Protein AF-0000000086526297 (afdb_homodimer)

Structure (mmCIF, N/CA/C/O backbone):
data_AF-0000000086526297-model_v1
#
loop_
_entity.id
_entity.type
_entity.pdbx_description
1 polymer 'H-NS histone family protein'
#
loop_
_atom_site.group_PDB
_atom_site.id
_atom_site.type_symbol
_atom_site.label_atom_id
_atom_site.label_alt_id
_atom_site.label_comp_id
_atom_site.label_asym_id
_atom_site.label_entity_id
_atom_site.label_seq_id
_atom_site.pdbx_PDB_ins_code
_atom_site.Cartn_x
_atom_site.Cartn_y
_atom_site.Cartn_z
_atom_site.occupancy
_atom_site.B_iso_or_equiv
_atom_site.auth_seq_id
_atom_site.auth_comp_id
_atom_site.auth_asym_id
_atom_site.auth_atom_id
_atom_site.pdbx_PDB_model_num
ATOM 1 N N . MET A 1 1 ? -34.938 31.891 29.781 1 45.56 1 MET A N 1
ATOM 2 C CA . MET A 1 1 ? -33.625 32.5 29.547 1 45.56 1 MET A CA 1
ATOM 3 C C . MET A 1 1 ? -32.969 31.875 28.328 1 45.56 1 MET A C 1
ATOM 5 O O . MET A 1 1 ? -32.75 30.672 28.297 1 45.56 1 MET A O 1
ATOM 9 N N . LYS A 1 2 ? -33.312 32.344 27.219 1 44.59 2 LYS A N 1
ATOM 10 C CA . LYS A 1 2 ? -32.656 31.875 26 1 44.59 2 LYS A CA 1
ATOM 11 C C . LYS A 1 2 ? -31.141 31.828 26.172 1 44.59 2 LYS A C 1
ATOM 13 O O . LYS A 1 2 ? -30.531 32.781 26.625 1 44.59 2 LYS A O 1
ATOM 18 N N . LYS A 1 3 ? -30.609 30.75 26.438 1 49.56 3 LYS A N 1
ATOM 19 C CA . LYS A 1 3 ? -29.141 30.625 26.484 1 49.56 3 LYS A CA 1
ATOM 20 C C . LYS A 1 3 ? -28.5 31.406 25.328 1 49.56 3 LYS A C 1
ATOM 22 O O . LYS A 1 3 ? -28.797 31.141 24.156 1 49.56 3 LYS A O 1
ATOM 27 N N . MET A 1 4 ? -28.359 32.719 25.312 1 53.19 4 MET A N 1
ATOM 28 C CA . MET A 1 4 ? -27.594 33.531 24.391 1 53.19 4 MET A CA 1
ATOM 29 C C . MET A 1 4 ? -26.281 32.875 24.016 1 53.19 4 MET A C 1
ATOM 31 O O . MET A 1 4 ? -25.484 32.5 24.891 1 53.19 4 MET A O 1
ATOM 35 N N . SER A 1 5 ? -26.203 32.031 23 1 56.88 5 SER A N 1
ATOM 36 C CA . SER A 1 5 ? -24.969 31.422 22.531 1 56.88 5 SER A CA 1
ATOM 37 C C . SER A 1 5 ? -23.812 32.406 22.578 1 56.88 5 SER A C 1
ATOM 39 O O . SER A 1 5 ? -23.922 33.531 22.031 1 56.88 5 SER A O 1
ATOM 41 N N . ALA A 1 6 ? -23.172 32.75 23.641 1 61.53 6 ALA A N 1
ATOM 42 C CA . ALA A 1 6 ? -22.062 33.688 23.875 1 61.53 6 ALA A CA 1
ATOM 43 C C . ALA A 1 6 ? -21.188 33.812 22.625 1 61.53 6 ALA A C 1
ATOM 45 O O . ALA A 1 6 ? -20.797 32.812 22.031 1 61.53 6 ALA A O 1
ATOM 46 N N . SER A 1 7 ? -21.312 34.844 21.75 1 76.25 7 SER A N 1
ATOM 47 C CA . SER A 1 7 ? -20.516 35.156 20.578 1 76.25 7 SER A CA 1
ATOM 48 C C . SER A 1 7 ? -19.031 35.031 20.875 1 76.25 7 SER A C 1
ATOM 50 O O . SER A 1 7 ? -18.516 35.688 21.781 1 76.25 7 SER A O 1
ATOM 52 N N . LYS A 1 8 ? -18.328 34.125 20.469 1 83 8 LYS A N 1
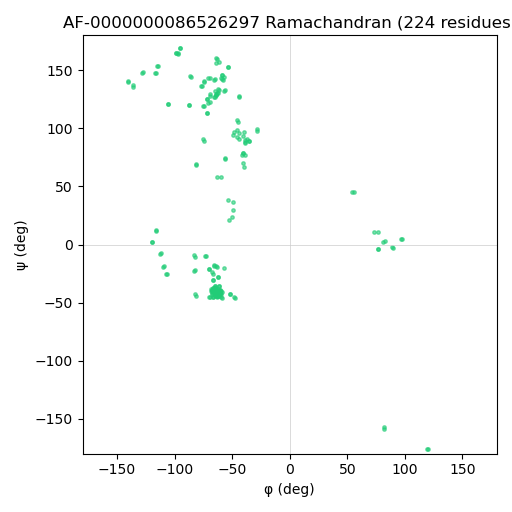ATOM 53 C CA . LYS A 1 8 ? -16.891 33.906 20.656 1 83 8 LYS A CA 1
ATOM 54 C C . LYS A 1 8 ? -16.078 35 19.984 1 83 8 LYS A C 1
ATOM 56 O O . LYS A 1 8 ? -16.484 35.531 18.953 1 83 8 LYS A O 1
ATOM 61 N N . THR A 1 9 ? -14.992 35.594 20.828 1 88.75 9 THR A N 1
ATOM 62 C CA . THR A 1 9 ? -14.047 36.562 20.266 1 88.75 9 THR A CA 1
ATOM 63 C C . THR A 1 9 ? -13.211 35.906 19.172 1 88.75 9 THR A C 1
ATOM 65 O O . THR A 1 9 ? -13.188 34.656 19.047 1 88.75 9 THR A O 1
ATOM 68 N N . TYR A 1 10 ? -12.711 36.781 18.297 1 80.5 10 TYR A N 1
ATOM 69 C CA . TYR A 1 10 ? -11.797 36.281 17.281 1 80.5 10 TYR A CA 1
ATOM 70 C C . TYR A 1 10 ? -10.727 35.375 17.906 1 80.5 10 TYR A C 1
ATOM 72 O O . TYR A 1 10 ? -10.438 34.281 17.406 1 80.5 10 TYR A O 1
ATOM 80 N N . ALA A 1 11 ? -10.141 35.844 19.047 1 80.94 11 ALA A N 1
ATOM 81 C CA . ALA A 1 11 ? -9.094 35.094 19.75 1 80.94 11 ALA A CA 1
ATOM 82 C C . ALA A 1 11 ? -9.594 33.719 20.188 1 80.94 11 ALA A C 1
ATOM 84 O O . ALA A 1 11 ? -8.875 32.719 20.078 1 80.94 11 ALA A O 1
ATOM 85 N N . GLN A 1 12 ? -10.805 33.562 20.672 1 86.12 12 GLN A N 1
ATOM 86 C CA . GLN A 1 12 ? -11.398 32.312 21.125 1 86.12 12 GLN A CA 1
ATOM 87 C C . GLN A 1 12 ? -11.617 31.375 19.953 1 86.12 12 GLN A C 1
ATOM 89 O O . GLN A 1 12 ? -11.406 30.156 20.078 1 86.12 12 GLN A O 1
ATOM 94 N N . LEU A 1 13 ? -12.039 31.953 18.812 1 84.5 13 LEU A N 1
ATOM 95 C CA . LEU A 1 13 ? -12.289 31.156 17.625 1 84.5 13 LEU A CA 1
ATOM 96 C C . LEU A 1 13 ? -10.984 30.578 17.078 1 84.5 13 LEU A C 1
ATOM 98 O O . LEU A 1 13 ? -10.945 29.422 16.641 1 84.5 13 LEU A O 1
ATOM 102 N N . VAL A 1 14 ? -9.945 31.375 17.125 1 77.62 14 VAL A N 1
ATOM 103 C CA . VAL A 1 14 ? -8.648 30.922 16.641 1 77.62 14 VAL A CA 1
ATOM 104 C C . VAL A 1 14 ? -8.141 29.781 17.531 1 77.62 14 VAL A C 1
ATOM 106 O O . VAL A 1 14 ? -7.605 28.781 17.031 1 77.62 14 VAL A O 1
ATOM 109 N N . VAL A 1 15 ? -8.375 29.859 18.844 1 81.75 15 VAL A N 1
ATOM 110 C CA . VAL A 1 15 ? -7.961 28.812 19.781 1 81.75 15 VAL A CA 1
ATOM 111 C C . VAL A 1 15 ? -8.742 27.531 19.516 1 81.75 15 VAL A C 1
ATOM 113 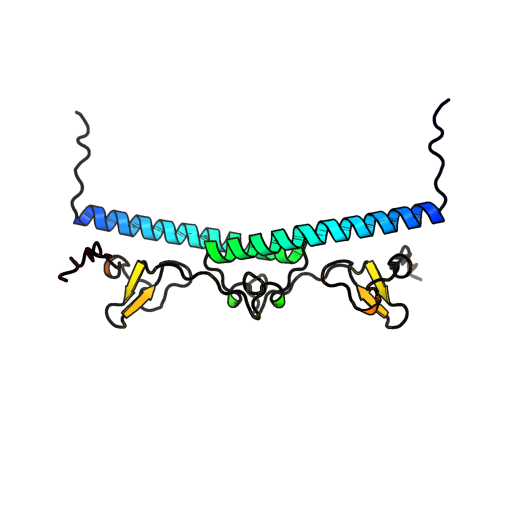O O . VAL A 1 15 ? -8.172 26.438 19.484 1 81.75 15 VAL A O 1
ATOM 116 N N . GLU A 1 16 ? -10.023 27.656 19.328 1 84.94 16 GLU A N 1
ATOM 117 C CA . GLU A 1 16 ? -10.859 26.5 19.047 1 84.94 16 GLU A CA 1
ATOM 118 C C . GLU A 1 16 ? -10.445 25.812 17.75 1 84.94 16 GLU A C 1
ATOM 120 O O . GLU A 1 16 ? -10.445 24.594 17.672 1 84.94 16 GLU A O 1
ATOM 125 N N . LEU A 1 17 ? -10.141 26.656 16.734 1 81.12 17 LEU A N 1
ATOM 126 C CA . LEU A 1 17 ? -9.68 26.109 15.461 1 81.12 17 LEU A CA 1
ATOM 127 C C . LEU A 1 17 ? -8.383 25.328 15.641 1 81.12 17 LEU A C 1
ATOM 129 O O . LEU A 1 17 ? -8.227 24.25 15.062 1 81.12 17 LEU A O 1
ATOM 133 N N . ALA A 1 18 ? -7.469 25.875 16.453 1 77.56 18 ALA A N 1
ATOM 134 C CA . ALA A 1 18 ? -6.188 25.219 16.688 1 77.56 18 ALA A CA 1
ATOM 135 C C . ALA A 1 18 ? -6.379 23.891 17.406 1 77.56 18 ALA A C 1
ATOM 137 O O . ALA A 1 18 ? -5.707 22.906 17.078 1 77.56 18 ALA A O 1
ATOM 138 N N . GLU A 1 19 ? -7.277 23.875 18.375 1 83.56 19 GLU A N 1
ATOM 139 C CA . GLU A 1 19 ? -7.562 22.641 19.109 1 83.56 19 GLU A CA 1
ATOM 140 C C . GLU A 1 19 ? -8.18 21.578 18.203 1 83.56 19 GLU A C 1
ATOM 142 O O . GLU A 1 19 ? -7.832 20.406 18.281 1 83.56 19 GLU A O 1
ATOM 147 N N . LEU A 1 20 ? -9.102 22.031 17.359 1 86.25 20 LEU A N 1
ATOM 148 C CA . LEU A 1 20 ? -9.742 21.125 16.422 1 86.25 20 LEU A CA 1
ATOM 149 C C . LEU A 1 20 ? -8.719 20.547 15.445 1 86.25 20 LEU A C 1
ATOM 151 O O . LEU A 1 20 ? -8.766 19.359 15.117 1 86.25 20 LEU A O 1
ATOM 155 N N . ASP A 1 21 ? -7.816 21.375 14.969 1 79.75 21 ASP A N 1
ATOM 156 C CA . ASP A 1 21 ? -6.762 20.938 14.055 1 79.75 21 ASP A CA 1
ATOM 157 C C . ASP A 1 21 ? -5.879 19.875 14.695 1 79.75 21 ASP A C 1
ATOM 159 O O . ASP A 1 21 ? -5.547 18.875 14.062 1 79.75 21 ASP A O 1
ATOM 163 N N . GLU A 1 22 ? -5.582 20.109 15.93 1 81.25 22 GLU A N 1
ATOM 164 C CA . GLU A 1 22 ? -4.773 19.141 16.656 1 81.25 22 GLU A CA 1
ATOM 165 C C . GLU A 1 22 ? -5.504 17.812 16.797 1 81.25 22 GLU A C 1
ATOM 167 O O . GLU A 1 22 ? -4.895 16.75 16.641 1 81.25 22 GLU A O 1
ATOM 172 N N . GLU A 1 23 ? -6.766 17.875 17.109 1 87.06 23 GLU A N 1
ATOM 173 C CA . GLU A 1 23 ? -7.566 16.672 17.219 1 87.06 23 GLU A CA 1
ATOM 174 C C . GLU A 1 23 ? -7.648 15.93 15.891 1 87.06 23 GLU A C 1
ATOM 176 O O . GLU A 1 23 ? -7.574 14.695 15.852 1 87.06 23 GLU A O 1
ATOM 181 N N . ILE A 1 24 ? -7.762 16.672 14.844 1 85.19 24 ILE A N 1
ATOM 182 C CA . ILE A 1 24 ? -7.816 16.109 13.5 1 85.19 24 ILE A CA 1
ATOM 183 C C . ILE A 1 24 ? -6.5 15.398 13.188 1 85.19 24 ILE A C 1
ATOM 185 O O . ILE A 1 24 ? -6.5 14.281 12.672 1 85.19 24 ILE A O 1
ATOM 189 N N . GLU A 1 25 ? -5.469 16.047 13.539 1 83.38 25 GLU A N 1
ATOM 190 C CA . GLU A 1 25 ? -4.16 15.445 13.281 1 83.38 25 GLU A CA 1
ATOM 191 C C . GLU A 1 25 ? -3.971 14.164 14.086 1 83.38 25 GLU A C 1
ATOM 193 O O . GLU A 1 25 ? -3.426 13.18 13.586 1 83.38 25 GLU A O 1
ATOM 198 N N . ARG A 1 26 ? -4.441 14.211 15.305 1 86.25 26 ARG A N 1
ATOM 199 C CA . ARG A 1 26 ? -4.336 13.023 16.141 1 86.25 26 ARG A CA 1
ATOM 200 C C . ARG A 1 26 ? -5.172 11.875 15.586 1 86.25 26 ARG A C 1
ATOM 202 O O . ARG A 1 26 ? -4.727 10.727 15.562 1 86.25 26 ARG A O 1
ATOM 209 N N . ALA A 1 27 ? -6.352 12.227 15.188 1 91.12 27 ALA A N 1
ATOM 210 C CA . ALA A 1 27 ? -7.223 11.211 14.602 1 91.12 27 ALA A CA 1
ATOM 211 C C . ALA A 1 27 ? -6.617 10.641 13.32 1 91.12 27 ALA A C 1
ATOM 213 O O . ALA A 1 27 ? -6.637 9.43 13.102 1 91.12 27 ALA A O 1
ATOM 214 N N . ARG A 1 28 ? -6.039 11.484 12.539 1 89.75 28 ARG A N 1
ATOM 215 C CA . ARG A 1 28 ? -5.418 11.055 11.289 1 89.75 28 ARG A CA 1
ATOM 216 C C . ARG A 1 28 ? -4.211 10.164 11.555 1 89.75 28 ARG A C 1
ATOM 218 O O . ARG A 1 28 ? -3.998 9.18 10.844 1 89.75 28 ARG A O 1
ATOM 225 N N . ALA A 1 29 ? -3.508 10.57 12.531 1 87.88 29 ALA A N 1
ATOM 226 C CA . ALA A 1 29 ? -2.33 9.781 12.883 1 87.88 29 ALA A CA 1
ATOM 227 C C . ALA A 1 29 ? -2.723 8.367 13.281 1 87.88 29 ALA A C 1
ATOM 229 O O . ALA A 1 29 ? -2.047 7.398 12.914 1 87.88 29 ALA A O 1
ATOM 230 N N . ARG A 1 30 ? -3.785 8.25 13.984 1 91.31 30 ARG A N 1
ATOM 231 C CA . ARG A 1 30 ? -4.281 6.934 14.367 1 91.31 30 ARG A CA 1
ATOM 232 C C . ARG A 1 30 ? -4.773 6.156 13.156 1 91.31 30 ARG A C 1
ATOM 234 O O . ARG A 1 30 ? -4.484 4.969 13.016 1 91.31 30 ARG A O 1
ATOM 241 N N . GLU A 1 31 ? -5.473 6.898 12.312 1 94.94 31 GLU A N 1
ATOM 242 C CA . GLU A 1 31 ? -5.992 6.266 11.109 1 94.94 31 GLU A CA 1
ATOM 243 C C . GLU A 1 31 ? -4.863 5.844 10.172 1 94.94 31 GLU A C 1
ATOM 245 O O . GLU A 1 31 ? -4.984 4.855 9.453 1 94.94 31 GLU A O 1
ATOM 250 N N . ARG A 1 32 ? -3.828 6.574 10.234 1 93.19 32 ARG A N 1
ATOM 251 C CA . ARG A 1 32 ? -2.672 6.27 9.398 1 93.19 32 ARG A CA 1
ATOM 252 C C . ARG A 1 32 ? -2.055 4.93 9.781 1 93.19 32 ARG A C 1
ATOM 254 O O . ARG A 1 32 ? -1.645 4.156 8.914 1 93.19 32 ARG A O 1
ATOM 261 N N . VAL A 1 33 ? -2.033 4.652 11.031 1 91.31 33 VAL A N 1
ATOM 262 C CA . VAL A 1 33 ? -1.517 3.371 11.508 1 91.31 33 VAL A CA 1
ATOM 263 C C . VAL A 1 33 ? -2.361 2.232 10.938 1 91.31 33 VAL A C 1
ATOM 265 O O . VAL A 1 33 ? -1.823 1.246 10.43 1 91.31 33 VAL A O 1
ATOM 268 N N . ASP A 1 34 ? -3.641 2.443 10.984 1 95.12 34 ASP A N 1
ATOM 269 C CA . ASP A 1 34 ? -4.559 1.45 10.438 1 95.12 34 ASP A CA 1
ATOM 270 C C . ASP A 1 34 ? -4.41 1.338 8.922 1 95.12 34 ASP A C 1
ATOM 272 O O . ASP A 1 34 ? -4.531 0.247 8.359 1 95.12 34 ASP A O 1
ATOM 276 N N . ALA A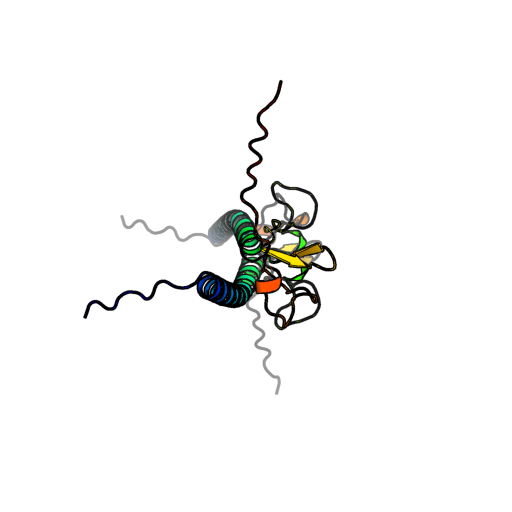 1 35 ? -4.191 2.463 8.32 1 96.31 35 ALA A N 1
ATOM 277 C CA . ALA A 1 35 ? -4.023 2.479 6.867 1 96.31 35 ALA A CA 1
ATOM 278 C C . ALA A 1 35 ? -2.77 1.709 6.453 1 96.31 35 ALA A C 1
ATOM 280 O O . ALA A 1 35 ? -2.785 0.97 5.469 1 96.31 35 ALA A O 1
ATOM 281 N N . ILE A 1 36 ? -1.726 1.817 7.242 1 95 36 ILE A N 1
ATOM 282 C CA . ILE A 1 36 ? -0.49 1.105 6.934 1 95 36 ILE A CA 1
ATOM 283 C C . ILE A 1 36 ? -0.709 -0.398 7.082 1 95 36 ILE A C 1
ATOM 285 O O . ILE A 1 36 ? -0.266 -1.183 6.242 1 95 36 ILE A O 1
ATOM 289 N N . ALA A 1 37 ? -1.432 -0.729 8.094 1 94.94 37 ALA A N 1
ATOM 290 C CA . ALA A 1 37 ? -1.759 -2.141 8.281 1 94.94 37 ALA A CA 1
ATOM 291 C C . ALA A 1 37 ? -2.602 -2.664 7.117 1 94.94 37 ALA A C 1
ATOM 293 O O . ALA A 1 37 ? -2.406 -3.793 6.66 1 94.94 37 ALA A O 1
ATOM 294 N N . ALA A 1 38 ? -3.535 -1.855 6.664 1 97.06 38 ALA A N 1
ATOM 295 C CA . ALA A 1 38 ? -4.371 -2.23 5.523 1 97.06 38 ALA A CA 1
ATOM 296 C C . ALA A 1 38 ? -3.537 -2.395 4.258 1 97.06 38 ALA A C 1
ATOM 298 O O . ALA A 1 38 ? -3.744 -3.334 3.488 1 97.06 38 ALA A O 1
ATOM 299 N N . VAL A 1 39 ? -2.625 -1.486 4.051 1 97.19 39 VAL A N 1
ATOM 300 C CA . VAL A 1 39 ? -1.713 -1.571 2.916 1 97.19 39 VAL A CA 1
ATOM 301 C C . VAL A 1 39 ? -0.916 -2.871 2.988 1 97.19 39 VAL A C 1
ATOM 303 O O . VAL A 1 39 ? -0.859 -3.627 2.016 1 97.19 39 VAL A O 1
ATOM 306 N N . HIS A 1 40 ? -0.406 -3.17 4.168 1 95.75 40 HIS A N 1
ATOM 307 C CA . HIS A 1 40 ? 0.343 -4.406 4.348 1 95.75 40 HIS A CA 1
ATOM 308 C C . HIS A 1 40 ? -0.52 -5.625 4.031 1 95.75 40 HIS A C 1
ATOM 310 O O . HIS A 1 40 ? -0.064 -6.559 3.365 1 95.75 40 HIS A O 1
ATOM 316 N N . SER A 1 41 ? -1.701 -5.566 4.477 1 96 41 SER A N 1
ATOM 317 C CA . SER A 1 41 ? -2.613 -6.68 4.242 1 96 41 SER A CA 1
ATOM 318 C C . SER A 1 41 ? -2.881 -6.867 2.752 1 96 41 SER A C 1
ATOM 320 O O . SER A 1 41 ? -2.891 -7.996 2.256 1 96 41 SER A O 1
ATOM 322 N N . LEU A 1 42 ? -3.139 -5.773 2.041 1 96.38 42 LEU A N 1
ATOM 323 C CA . LEU A 1 42 ? -3.342 -5.84 0.599 1 96.38 42 LEU A CA 1
ATOM 324 C C . LEU A 1 42 ? -2.096 -6.367 -0.102 1 96.38 42 LEU A C 1
ATOM 326 O O . LEU A 1 42 ? -2.195 -7.191 -1.014 1 96.38 42 LEU A O 1
ATOM 330 N N . MET A 1 43 ? -0.953 -5.902 0.34 1 94.69 43 MET A N 1
ATOM 331 C CA . MET A 1 43 ? 0.313 -6.348 -0.237 1 94.69 43 MET A CA 1
ATOM 332 C C . MET A 1 43 ? 0.5 -7.852 -0.044 1 94.69 43 MET A C 1
ATOM 334 O O . MET A 1 43 ? 0.844 -8.562 -0.988 1 94.69 43 MET A O 1
ATOM 338 N N . ASP A 1 44 ? 0.146 -8.312 1.144 1 92.88 44 ASP A N 1
ATOM 339 C CA . ASP A 1 44 ? 0.264 -9.742 1.428 1 92.88 44 ASP A CA 1
ATOM 340 C C . ASP A 1 44 ? -0.751 -10.547 0.621 1 92.88 44 ASP A C 1
ATOM 342 O O . ASP A 1 44 ? -0.412 -11.586 0.044 1 92.88 44 ASP A O 1
ATOM 346 N N . THR A 1 45 ? -1.928 -10.086 0.589 1 92.56 45 THR A N 1
ATOM 347 C CA . THR A 1 45 ? -3.025 -10.82 -0.027 1 92.56 45 THR A CA 1
ATOM 348 C C . THR A 1 45 ? -2.797 -10.977 -1.527 1 92.56 45 THR A C 1
ATOM 350 O O . THR A 1 45 ? -3.07 -12.039 -2.096 1 92.56 45 THR A O 1
ATOM 353 N N . TYR A 1 46 ? -2.225 -10.008 -2.182 1 93.12 46 TYR A N 1
ATOM 354 C CA . TYR A 1 46 ? -2.139 -10.008 -3.637 1 93.12 46 TYR A CA 1
ATOM 355 C C . TYR A 1 46 ? -0.688 -10.07 -4.098 1 93.12 46 TYR A C 1
ATOM 357 O O . TYR A 1 46 ? -0.394 -9.844 -5.273 1 93.12 46 TYR A O 1
ATOM 365 N N . ALA A 1 47 ? 0.243 -10.352 -3.145 1 91 47 ALA A N 1
ATOM 366 C CA . ALA A 1 47 ? 1.67 -10.5 -3.424 1 91 47 ALA A CA 1
ATOM 367 C C . ALA A 1 47 ? 2.219 -9.258 -4.121 1 91 47 ALA A C 1
ATOM 369 O O . ALA A 1 47 ? 2.922 -9.359 -5.125 1 91 47 ALA A O 1
ATOM 370 N N . ILE A 1 48 ? 1.87 -8.148 -3.639 1 92.38 48 ILE A N 1
ATOM 371 C CA . ILE A 1 48 ? 2.338 -6.859 -4.141 1 92.38 48 ILE A CA 1
ATOM 372 C C . ILE A 1 48 ? 3.641 -6.477 -3.443 1 92.38 48 ILE A C 1
ATOM 374 O O . ILE A 1 48 ? 3.672 -6.301 -2.223 1 92.38 48 ILE A O 1
ATOM 378 N N . LYS A 1 49 ? 4.703 -6.309 -4.242 1 89.94 49 LYS A N 1
ATOM 379 C CA . LYS A 1 49 ? 5.992 -5.887 -3.697 1 89.94 49 LYS A CA 1
ATOM 380 C C . LYS A 1 49 ? 6.188 -4.383 -3.844 1 89.94 49 LYS A C 1
ATOM 382 O O . LYS A 1 49 ? 5.441 -3.723 -4.57 1 89.94 49 LYS A O 1
ATOM 387 N N . HIS A 1 50 ? 7.203 -3.865 -3.061 1 91.44 50 HIS A N 1
ATOM 388 C CA . HIS A 1 50 ? 7.488 -2.438 -3.148 1 91.44 50 HIS A CA 1
ATOM 389 C C . HIS A 1 50 ? 7.684 -2.004 -4.598 1 91.44 50 HIS A C 1
ATOM 391 O O . HIS A 1 50 ? 7.215 -0.938 -5 1 91.44 50 HIS A O 1
ATOM 397 N N . ARG A 1 51 ? 8.391 -2.828 -5.316 1 88.75 51 ARG A N 1
ATOM 398 C CA . ARG A 1 51 ? 8.703 -2.5 -6.703 1 88.75 51 ARG A CA 1
ATOM 399 C C . ARG A 1 51 ? 7.441 -2.43 -7.551 1 88.75 51 ARG A C 1
ATOM 401 O O . ARG A 1 51 ? 7.449 -1.854 -8.641 1 88.75 51 ARG A O 1
ATOM 408 N N . ASP A 1 52 ? 6.383 -3 -7.086 1 90.06 52 ASP A N 1
ATOM 409 C CA . ASP A 1 52 ? 5.125 -2.996 -7.824 1 90.06 52 ASP A CA 1
ATOM 410 C C . ASP A 1 52 ? 4.355 -1.696 -7.594 1 90.06 52 ASP A C 1
ATOM 412 O O . ASP A 1 52 ? 3.418 -1.385 -8.336 1 90.06 52 ASP A O 1
ATOM 416 N N . LEU A 1 53 ? 4.684 -1.086 -6.504 1 93.5 53 LEU A N 1
ATOM 417 C CA . LEU A 1 53 ? 4.043 0.19 -6.203 1 93.5 53 LEU A CA 1
ATOM 418 C C . LEU A 1 53 ? 4.715 1.328 -6.965 1 93.5 53 LEU A C 1
ATOM 420 O O . LEU A 1 53 ? 5.391 2.166 -6.363 1 93.5 53 LEU A O 1
ATOM 424 N N . VAL A 1 54 ? 4.516 1.284 -8.289 1 83.88 54 VAL A N 1
ATOM 425 C CA . VAL A 1 54 ? 5.133 2.221 -9.219 1 83.88 54 VAL A CA 1
ATOM 426 C C . VAL A 1 54 ? 4.168 3.369 -9.508 1 83.88 54 VAL A C 1
ATOM 428 O O . VAL A 1 54 ? 3.004 3.326 -9.117 1 83.88 54 VAL A O 1
ATOM 431 N N . GLY A 1 55 ? 4.77 4.398 -10.188 1 76 55 GLY A N 1
ATOM 432 C CA . GLY A 1 55 ? 3.988 5.586 -10.5 1 76 55 GLY A CA 1
ATOM 433 C C . GLY A 1 55 ? 2.699 5.277 -11.234 1 76 55 GLY A C 1
ATOM 434 O O . GLY A 1 55 ? 2.555 4.203 -11.82 1 76 55 GLY A O 1
ATOM 435 N N . ARG A 1 56 ? 1.81 6.18 -11.008 1 67.94 56 ARG A N 1
ATOM 436 C CA . ARG A 1 56 ? 0.567 6.102 -11.773 1 67.94 56 ARG A CA 1
ATOM 437 C C . ARG A 1 56 ? 0.841 6.152 -13.273 1 67.94 56 ARG A C 1
ATOM 439 O O . ARG A 1 56 ? 1.784 6.809 -13.711 1 67.94 56 ARG A O 1
ATOM 446 N N . ASN A 1 57 ? 0.076 5.344 -14.125 1 65.44 57 ASN A N 1
ATOM 447 C CA . ASN A 1 57 ? 0.116 5.34 -15.586 1 65.44 57 ASN A CA 1
ATOM 448 C C . ASN A 1 57 ? 1.352 4.617 -16.109 1 65.44 57 ASN A C 1
ATOM 450 O O . ASN A 1 57 ? 1.83 4.914 -17.203 1 65.44 57 ASN A O 1
ATOM 454 N N . GLY A 1 58 ? 2.037 3.961 -15.266 1 63.59 58 GLY A N 1
ATOM 455 C CA . GLY A 1 58 ? 3.127 3.143 -15.773 1 63.59 58 GLY A CA 1
ATOM 456 C C . GLY A 1 58 ? 4.477 3.83 -15.695 1 63.59 58 GLY A C 1
ATOM 457 O O . GLY A 1 58 ? 5.43 3.41 -16.344 1 63.59 58 GLY A O 1
ATOM 458 N N . SER A 1 59 ? 4.445 5.035 -15.078 1 67 59 SER A N 1
ATOM 459 C CA . SER A 1 59 ? 5.723 5.734 -14.984 1 67 59 SER A CA 1
ATOM 460 C C . SER A 1 59 ? 6.75 4.906 -14.227 1 67 59 SER A C 1
ATOM 462 O O . SER A 1 59 ? 6.391 4.105 -13.359 1 67 59 SER A O 1
ATOM 464 N N . ARG A 1 60 ? 8.008 5.043 -14.766 1 73.06 60 ARG A N 1
ATOM 465 C CA . ARG A 1 60 ? 9.125 4.312 -14.18 1 73.06 60 ARG A CA 1
ATOM 466 C C . ARG A 1 60 ? 9.477 4.863 -12.805 1 73.06 60 ARG A C 1
ATOM 468 O O . ARG A 1 60 ? 9.367 6.07 -12.562 1 73.06 60 ARG A O 1
ATOM 475 N N . GLY A 1 61 ? 9.562 3.936 -11.742 1 83.06 61 GLY A N 1
ATOM 476 C CA . GLY A 1 61 ? 10.047 4.34 -10.43 1 83.06 61 GLY A CA 1
ATOM 477 C C . GLY A 1 61 ? 9.023 4.117 -9.328 1 83.06 61 GLY A C 1
ATOM 478 O O . GLY A 1 61 ? 7.914 3.654 -9.586 1 83.06 61 GLY A O 1
ATOM 479 N N . SER A 1 62 ? 9.383 4.539 -8.172 1 88.25 62 SER A N 1
ATOM 480 C CA . SER A 1 62 ? 8.547 4.367 -6.988 1 88.25 62 SER A CA 1
ATOM 481 C C . SER A 1 62 ? 7.367 5.332 -7 1 88.25 62 SER A C 1
ATOM 483 O O . SER A 1 62 ? 7.504 6.48 -7.43 1 88.25 62 SER A O 1
ATOM 485 N N . TYR A 1 63 ? 6.297 4.891 -6.625 1 91.12 63 TYR A N 1
ATOM 486 C CA . TYR A 1 63 ? 5.113 5.738 -6.535 1 91.12 63 TYR A CA 1
ATOM 487 C C . TYR A 1 63 ? 5.375 6.945 -5.641 1 91.12 63 TYR A C 1
ATOM 489 O O . TYR A 1 63 ? 5.895 6.805 -4.531 1 91.12 63 TYR A O 1
ATOM 497 N N . VAL A 1 64 ? 4.949 8.078 -6.23 1 88.81 64 VAL A N 1
ATOM 498 C CA . VAL A 1 64 ? 5.133 9.312 -5.477 1 88.81 64 VAL A CA 1
ATOM 499 C C . VAL A 1 64 ? 3.787 9.789 -4.93 1 88.81 64 VAL A C 1
ATOM 501 O O . VAL A 1 64 ? 2.84 10 -5.688 1 88.81 64 VAL A O 1
ATOM 504 N N . VAL A 1 65 ? 3.738 9.891 -3.602 1 89.5 65 VAL A N 1
ATOM 505 C CA . VAL A 1 65 ? 2.523 10.32 -2.916 1 89.5 65 VAL A CA 1
ATOM 506 C C . VAL A 1 65 ? 2.205 11.766 -3.279 1 89.5 65 VAL A C 1
ATOM 508 O O . VAL A 1 65 ? 3.109 12.602 -3.385 1 89.5 65 VAL A O 1
ATOM 511 N N . LYS A 1 66 ? 0.91 12.062 -3.42 1 84.5 66 LYS A N 1
ATOM 512 C CA . LYS A 1 66 ? 0.455 13.414 -3.736 1 84.5 66 LYS A CA 1
ATOM 513 C C . LYS A 1 66 ? 0.845 14.391 -2.635 1 84.5 66 LYS A C 1
ATOM 515 O O . LYS A 1 66 ? 0.689 14.094 -1.448 1 84.5 66 LYS A O 1
ATOM 520 N N . VAL A 1 67 ? 1.394 15.539 -3.141 1 80.44 67 VAL A N 1
ATOM 521 C CA . VAL A 1 67 ? 1.8 16.562 -2.188 1 80.44 67 VAL A CA 1
ATOM 522 C C . VAL A 1 67 ? 0.563 17.234 -1.585 1 80.44 67 VAL A C 1
ATOM 524 O O . VAL A 1 67 ? -0.368 17.594 -2.309 1 80.44 67 VAL A O 1
ATOM 527 N N . LEU A 1 68 ? 0.466 17.25 -0.252 1 82.69 68 LEU A N 1
ATOM 528 C CA . LEU A 1 68 ? -0.655 17.906 0.415 1 82.69 68 LEU A CA 1
ATOM 529 C C . LEU A 1 68 ? -0.37 19.391 0.632 1 82.69 68 LEU A C 1
ATOM 531 O O . LEU A 1 68 ? 0.778 19.766 0.861 1 82.69 68 LEU A O 1
ATOM 535 N N . PRO A 1 69 ? -1.43 20.219 0.521 1 86.56 69 PRO A N 1
ATOM 536 C CA . PRO A 1 69 ? -1.236 21.656 0.792 1 86.56 69 PRO A CA 1
ATOM 537 C C . PRO A 1 69 ? -0.716 21.922 2.201 1 86.56 69 PRO A C 1
ATOM 539 O O . PRO A 1 69 ? -1.107 21.234 3.148 1 86.56 69 PRO A O 1
ATOM 542 N N . ALA A 1 70 ? 0.126 22.969 2.322 1 89.69 70 ALA A N 1
ATOM 543 C CA . ALA A 1 70 ? 0.702 23.328 3.617 1 89.69 70 ALA A CA 1
ATOM 544 C C . ALA A 1 70 ? -0.319 24.031 4.496 1 89.69 70 ALA A C 1
ATOM 546 O O . ALA A 1 70 ? -1.09 24.875 4.012 1 89.69 70 ALA A O 1
ATOM 547 N N . ARG A 1 71 ? -0.342 23.672 5.66 1 85.81 71 ARG A N 1
ATOM 548 C CA . ARG A 1 71 ? -1.19 24.344 6.629 1 85.81 71 ARG A CA 1
ATOM 549 C C . ARG A 1 71 ? -0.358 25.203 7.582 1 85.81 71 ARG A C 1
ATOM 551 O O . ARG A 1 71 ? -0.857 26.172 8.148 1 85.81 71 ARG A O 1
ATOM 558 N N . TYR A 1 72 ? 0.907 24.828 7.746 1 91.56 72 TYR A N 1
ATOM 559 C CA . TYR A 1 72 ?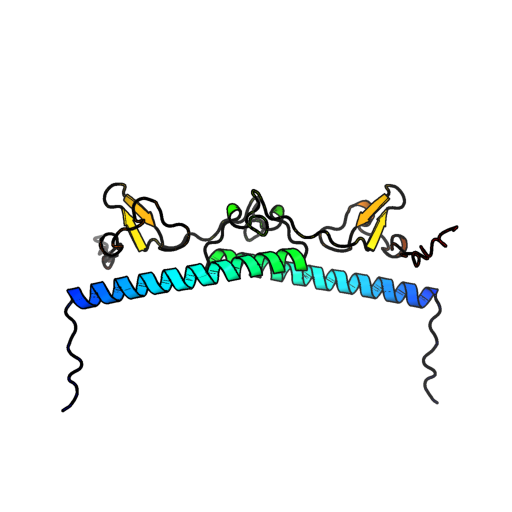 1.792 25.516 8.68 1 91.56 72 TYR A CA 1
ATOM 560 C C . TYR A 1 72 ? 3.09 25.922 7.992 1 91.56 72 TYR A C 1
ATOM 562 O O . TYR A 1 72 ? 3.574 25.234 7.094 1 91.56 72 TYR A O 1
ATOM 570 N N . ARG A 1 73 ? 3.643 27.031 8.422 1 94.44 73 ARG A N 1
ATOM 571 C CA . ARG A 1 73 ? 4.918 27.5 7.898 1 94.44 73 ARG A CA 1
ATOM 572 C C . ARG A 1 73 ? 5.824 27.984 9.031 1 94.44 73 ARG A C 1
ATOM 574 O O . ARG A 1 73 ? 5.371 28.672 9.945 1 94.44 73 ARG A O 1
ATOM 581 N N . ASP A 1 74 ? 7.098 27.609 8.93 1 95.38 74 ASP A N 1
ATOM 582 C CA . ASP A 1 74 ? 8.117 28.094 9.859 1 95.38 74 ASP A CA 1
ATOM 583 C C . ASP A 1 74 ? 8.492 29.531 9.547 1 95.38 74 ASP A C 1
ATOM 585 O O . ASP A 1 74 ? 9.039 29.828 8.484 1 95.38 74 ASP A O 1
ATOM 589 N N . PRO A 1 75 ? 8.266 30.422 10.531 1 94.19 75 PRO A N 1
ATOM 590 C CA . PRO A 1 75 ? 8.617 31.812 10.227 1 94.19 75 PRO A CA 1
ATOM 591 C C . PRO A 1 75 ? 10.125 32.031 10.062 1 94.19 75 PRO A C 1
ATOM 593 O O . PRO A 1 75 ? 10.547 32.938 9.367 1 94.19 75 PRO A O 1
ATOM 596 N N . ALA A 1 76 ? 10.922 31.188 10.633 1 95.44 76 ALA A N 1
ATOM 597 C CA . ALA A 1 76 ? 12.367 31.344 10.609 1 95.44 76 ALA A CA 1
ATOM 598 C C . ALA A 1 76 ? 12.953 30.812 9.297 1 95.44 76 ALA A C 1
ATOM 600 O O . ALA A 1 76 ? 13.781 31.484 8.672 1 95.44 76 ALA A O 1
ATOM 601 N N . SER A 1 77 ? 12.523 29.719 8.828 1 96.38 77 SER A N 1
ATOM 602 C CA . SER A 1 77 ? 13.156 29.047 7.695 1 96.38 77 SER A CA 1
ATOM 603 C C . SER A 1 77 ? 12.281 29.109 6.453 1 96.38 77 SER A C 1
ATOM 605 O O . SER A 1 77 ? 12.75 28.859 5.34 1 96.38 77 SER A O 1
ATOM 607 N N . GLY A 1 78 ? 10.977 29.375 6.672 1 95.5 78 GLY A N 1
ATOM 608 C CA . GLY A 1 78 ? 10.047 29.375 5.562 1 95.5 78 GLY A CA 1
ATOM 609 C C . GLY A 1 78 ? 9.562 27.984 5.199 1 95.5 78 GLY A C 1
ATOM 610 O O . GLY A 1 78 ? 8.711 27.828 4.316 1 95.5 78 GLY A O 1
ATOM 611 N N . LYS A 1 79 ? 10.016 27.031 5.98 1 96.12 79 LYS A N 1
ATOM 612 C CA . LYS A 1 79 ? 9.594 25.656 5.699 1 96.12 79 LYS A CA 1
ATOM 613 C C . LYS A 1 79 ? 8.117 25.453 6.043 1 96.12 79 LYS A C 1
ATOM 615 O O . LYS A 1 79 ? 7.605 26.078 6.98 1 96.12 79 LYS A O 1
ATOM 620 N N . GLU A 1 80 ? 7.512 24.609 5.133 1 93.31 80 GLU A N 1
ATOM 621 C CA . GLU A 1 80 ? 6.07 24.406 5.258 1 93.31 80 GLU A CA 1
ATOM 622 C C . GLU A 1 80 ? 5.742 22.969 5.625 1 93.31 80 GLU A C 1
ATOM 624 O O . GLU A 1 80 ? 6.551 22.062 5.391 1 93.31 80 GLU A O 1
ATOM 629 N N . TRP A 1 81 ? 4.59 22.781 6.293 1 90.88 81 TRP A N 1
ATOM 630 C CA . TRP A 1 81 ? 4.078 21.469 6.676 1 90.88 81 TRP A CA 1
ATOM 631 C C . TRP A 1 81 ? 2.564 21.406 6.488 1 90.88 81 TRP A C 1
ATOM 633 O O . TRP A 1 81 ? 1.843 22.328 6.875 1 90.88 81 TRP A O 1
ATOM 643 N N . SER A 1 82 ? 2.168 20.281 6.02 1 88.38 82 SER A N 1
ATOM 644 C CA . SER A 1 82 ? 0.76 20.109 5.68 1 88.38 82 SER A CA 1
ATOM 645 C C . SER A 1 82 ? -0.068 19.766 6.914 1 88.38 82 SER A C 1
ATOM 647 O O . SER A 1 82 ? -1.299 19.812 6.875 1 88.38 82 SER A O 1
ATOM 649 N N . GLY A 1 83 ? 0.626 19.469 8.023 1 85.56 83 GLY A N 1
ATOM 650 C CA . GLY A 1 83 ? -0.096 18.938 9.172 1 85.56 83 GLY A CA 1
ATOM 651 C C . GLY A 1 83 ? -0.215 17.422 9.148 1 85.56 83 GLY A C 1
ATOM 652 O O . GLY A 1 83 ? -0.747 16.828 10.086 1 85.56 83 GLY A O 1
ATOM 653 N N . ARG A 1 84 ? 0.31 16.844 8.086 1 84.56 84 ARG A N 1
ATOM 654 C CA . ARG A 1 84 ? 0.239 15.398 7.949 1 84.56 84 ARG A CA 1
ATOM 655 C C . ARG A 1 84 ? 1.633 14.773 7.949 1 84.56 84 ARG A C 1
ATOM 657 O O . ARG A 1 84 ? 2.578 15.359 7.414 1 84.56 84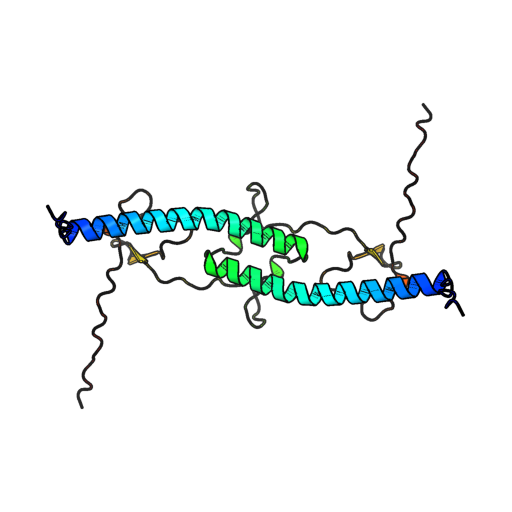 ARG A O 1
ATOM 664 N N . GLY A 1 85 ? 1.646 13.469 8.547 1 80.06 85 GLY A N 1
ATOM 665 C CA . GLY A 1 85 ? 2.928 12.781 8.617 1 80.06 85 GLY A CA 1
ATOM 666 C C . GLY A 1 85 ? 3.777 13.227 9.789 1 80.06 85 GLY A C 1
ATOM 667 O O . GLY A 1 85 ? 3.266 13.797 10.75 1 80.06 85 GLY A O 1
ATOM 668 N N . ASN A 1 86 ? 5.074 13.023 9.664 1 77.44 86 ASN A N 1
ATOM 669 C CA . ASN A 1 86 ? 5.988 13.375 10.742 1 77.44 86 ASN A CA 1
ATOM 670 C C . ASN A 1 86 ? 6.121 14.891 10.891 1 77.44 86 ASN A C 1
ATOM 672 O O . ASN A 1 86 ? 6.453 15.586 9.922 1 77.44 86 ASN A O 1
ATOM 676 N N . ALA A 1 87 ? 5.777 15.234 12.117 1 84.5 87 ALA A N 1
ATOM 677 C CA . ALA A 1 87 ? 5.91 16.672 12.375 1 84.5 87 ALA A CA 1
ATOM 678 C C . ALA A 1 87 ? 7.371 17.109 12.281 1 84.5 87 ALA A C 1
ATOM 680 O O . ALA A 1 87 ? 8.25 16.5 12.898 1 84.5 87 ALA A O 1
ATOM 681 N N . PRO A 1 88 ? 7.605 18.109 11.531 1 91.88 88 PRO A N 1
ATOM 682 C CA . PRO A 1 88 ? 8.977 18.609 11.477 1 91.88 88 PRO A CA 1
ATOM 683 C C . PRO A 1 88 ? 9.469 19.156 12.82 1 91.88 88 PRO A C 1
ATOM 685 O O . PRO A 1 88 ? 8.656 19.516 13.672 1 91.88 88 PRO A O 1
ATOM 688 N N . LEU A 1 89 ? 10.734 19.234 12.945 1 93.38 89 LEU A N 1
ATOM 689 C CA . LEU A 1 89 ? 11.367 19.594 14.211 1 93.38 89 LEU A CA 1
ATOM 690 C C . LEU A 1 89 ? 10.945 21 14.641 1 93.38 89 LEU A C 1
ATOM 692 O O . LEU A 1 89 ? 10.75 21.25 15.828 1 93.38 89 LEU A O 1
ATOM 696 N N . TRP A 1 90 ? 10.773 21.875 13.75 1 95.44 90 TRP A N 1
ATOM 697 C CA . TRP A 1 90 ? 10.57 23.281 14.039 1 95.44 90 TRP A CA 1
ATOM 698 C C . TRP A 1 90 ? 9.203 23.516 14.688 1 95.44 90 TRP A C 1
ATOM 700 O O . TRP A 1 90 ? 8.961 24.578 15.273 1 95.44 90 TRP A O 1
ATOM 710 N N . ILE A 1 91 ? 8.281 22.609 14.508 1 91.88 91 ILE A N 1
ATOM 711 C CA . ILE A 1 91 ? 6.934 22.828 15.023 1 91.88 91 ILE A CA 1
ATOM 712 C C . ILE A 1 91 ? 6.648 21.859 16.156 1 91.88 91 ILE A C 1
ATOM 714 O O . ILE A 1 91 ? 5.664 22 16.891 1 91.88 91 ILE A O 1
ATOM 718 N N . ARG A 1 92 ? 7.566 20.891 16.391 1 87.25 92 ARG A N 1
ATOM 719 C CA . ARG A 1 92 ? 7.371 19.875 17.422 1 87.25 92 ARG A CA 1
ATOM 720 C C . ARG A 1 92 ? 7.328 20.484 18.812 1 87.25 92 ARG A C 1
ATOM 722 O O . ARG A 1 92 ? 8.195 21.297 19.156 1 87.25 92 ARG A O 1
ATOM 729 N N . GLY A 1 93 ? 6.262 20.094 19.578 1 83.75 93 GLY A N 1
ATOM 730 C CA . GLY A 1 93 ? 6.168 20.516 20.969 1 83.75 93 GLY A CA 1
ATOM 731 C C . GLY A 1 93 ? 5.73 21.969 21.125 1 83.75 93 GLY A C 1
ATOM 732 O O . GLY A 1 93 ? 5.613 22.469 22.234 1 83.75 93 GLY A O 1
ATOM 733 N N . LYS A 1 94 ? 5.555 22.703 20.062 1 86.81 94 LYS A N 1
ATOM 734 C CA . LYS A 1 94 ? 5.137 24.094 20.109 1 86.81 94 LYS A CA 1
ATOM 735 C C . LYS A 1 94 ? 3.641 24.234 19.844 1 86.81 94 LYS A C 1
ATOM 737 O O . LYS A 1 94 ? 2.986 23.266 19.438 1 86.81 94 LYS A O 1
ATOM 742 N N . ASP A 1 95 ? 3.18 25.5 20.219 1 84.56 95 ASP A N 1
ATOM 743 C CA . ASP A 1 95 ? 1.798 25.828 19.875 1 84.56 95 ASP A CA 1
ATOM 744 C C . ASP A 1 95 ? 1.64 26.047 18.375 1 84.56 95 ASP A C 1
ATOM 746 O O . ASP A 1 95 ? 2.1 27.062 17.844 1 84.56 95 ASP A O 1
ATOM 750 N N . ARG A 1 96 ? 0.937 25.203 17.688 1 85.38 96 ARG A N 1
ATOM 751 C CA . ARG A 1 96 ? 0.839 25.219 16.234 1 85.38 96 ARG A CA 1
ATOM 752 C C . ARG A 1 96 ? 0.137 26.469 15.734 1 85.38 96 ARG A C 1
ATOM 754 O O . ARG A 1 96 ? 0.273 26.844 14.57 1 85.38 96 ARG A O 1
ATOM 761 N N . ARG A 1 97 ? -0.56 27.141 16.578 1 82.81 97 ARG A N 1
ATOM 762 C CA . ARG A 1 97 ? -1.309 28.328 16.188 1 82.81 97 ARG A CA 1
ATOM 763 C C . ARG A 1 97 ? -0.374 29.422 15.68 1 82.81 97 ARG A C 1
ATOM 765 O O . ARG A 1 97 ? -0.763 30.25 14.844 1 82.81 97 ARG A O 1
ATOM 772 N N . GLN A 1 98 ? 0.743 29.328 16.188 1 87.38 98 GLN A N 1
ATOM 773 C CA . GLN A 1 98 ? 1.727 30.359 15.836 1 87.38 98 GLN A CA 1
ATOM 774 C C . GLN A 1 98 ? 2.242 30.156 14.414 1 87.38 98 GLN A C 1
ATOM 776 O O . GLN A 1 98 ? 2.879 31.062 13.852 1 87.38 98 GLN A O 1
ATOM 781 N N . PHE A 1 99 ? 1.896 29.016 13.805 1 90.62 99 PHE A N 1
ATOM 782 C CA . PHE A 1 99 ? 2.541 28.688 12.547 1 90.62 99 PHE A CA 1
ATOM 783 C C . PHE A 1 99 ? 1.512 28.562 11.43 1 90.62 99 PHE A C 1
ATOM 785 O O . PHE A 1 99 ? 1.861 28.25 10.281 1 90.62 99 PHE A O 1
ATOM 792 N N . VAL A 1 100 ? 0.285 28.797 11.734 1 85.38 100 VAL A N 1
ATOM 793 C CA . VAL A 1 100 ? -0.788 28.594 10.766 1 85.38 100 VAL A CA 1
ATOM 794 C C . VAL A 1 100 ? -0.631 29.562 9.602 1 85.38 100 VAL A C 1
ATOM 796 O O . VAL A 1 100 ? -0.365 30.75 9.812 1 85.38 100 VAL A O 1
ATOM 799 N N . ILE A 1 101 ? -0.621 28.953 8.289 1 84.38 101 ILE A N 1
ATOM 800 C CA . ILE A 1 101 ? -0.551 29.797 7.098 1 84.38 101 ILE A CA 1
ATOM 801 C C . ILE A 1 101 ? -1.904 30.453 6.855 1 84.38 101 ILE A C 1
ATOM 803 O O . ILE A 1 101 ? -2.932 29.781 6.785 1 84.38 101 ILE A O 1
ATOM 807 N N . ALA A 1 102 ? -2.238 31.625 7.355 1 64.19 102 ALA A N 1
ATOM 808 C CA . ALA A 1 102 ? -3.457 32.375 7.051 1 64.19 102 ALA A CA 1
ATOM 809 C C . ALA A 1 102 ? -3.586 32.625 5.551 1 64.19 102 ALA A C 1
ATOM 811 O O . ALA A 1 102 ? -2.658 33.125 4.918 1 64.19 102 ALA A O 1
ATOM 812 N N . ARG A 1 103 ? -3.932 31.641 4.758 1 54.69 103 ARG A N 1
ATOM 813 C CA . ARG A 1 103 ? -4.016 32.031 3.357 1 54.69 103 ARG A CA 1
ATOM 814 C C . ARG A 1 103 ? -4.73 33.375 3.207 1 54.69 103 ARG A C 1
ATOM 816 O O . ARG A 1 103 ? -5.879 33.531 3.627 1 54.69 103 ARG A O 1
ATOM 823 N N . PRO A 1 104 ? -4.09 34.469 3.213 1 49.16 104 PRO A N 1
ATOM 824 C CA . PRO A 1 104 ? -4.824 35.688 2.807 1 49.16 104 PRO A CA 1
ATOM 825 C C . PRO A 1 104 ? -5.68 35.438 1.564 1 49.16 104 PRO A C 1
ATOM 827 O O . PRO A 1 104 ? -5.383 34.562 0.754 1 49.16 104 PRO A O 1
ATOM 830 N N . PRO A 1 105 ? -7.043 35.75 1.527 1 43.94 105 PRO A N 1
ATOM 831 C CA . PRO A 1 105 ? -7.781 35.75 0.262 1 43.94 105 PRO A CA 1
ATOM 832 C C . PRO A 1 105 ? -6.957 36.312 -0.902 1 43.94 105 PRO A C 1
ATOM 834 O O . PRO A 1 105 ? -6.27 37.312 -0.757 1 43.94 105 PRO A O 1
ATOM 837 N N . SER A 1 106 ? -6.199 35.562 -1.602 1 43.19 106 SER A N 1
ATOM 838 C CA . SER A 1 106 ? -5.523 36.062 -2.793 1 43.19 106 SER A CA 1
ATOM 839 C C . SER A 1 106 ? -6.43 36.969 -3.6 1 43.19 106 SER A C 1
ATOM 841 O O . SER A 1 106 ? -7.473 36.562 -4.102 1 43.19 106 SER A O 1
ATOM 843 N N . THR A 1 107 ? -6.793 38.156 -3.205 1 39.56 107 THR A N 1
ATOM 844 C CA . THR A 1 107 ? -7.438 39.125 -4.109 1 39.56 107 THR A CA 1
ATOM 845 C C . THR A 1 107 ? -6.648 39.25 -5.41 1 39.56 107 THR A C 1
ATOM 847 O O . THR A 1 107 ? -5.578 39.875 -5.434 1 39.56 107 THR A O 1
ATOM 850 N N . GLY A 1 108 ? -6.086 38.25 -5.949 1 39.81 108 GLY A N 1
ATOM 851 C CA . GLY A 1 108 ? -5.492 38.469 -7.258 1 39.81 108 GLY A CA 1
ATOM 852 C C . GLY A 1 108 ? -6.441 39.156 -8.234 1 39.81 108 GLY A C 1
ATOM 853 O O . GLY A 1 108 ? -6.254 39.062 -9.445 1 39.81 108 GLY A O 1
ATOM 854 N N . LYS A 1 109 ? -7.512 39.938 -7.871 1 40.12 109 LYS A N 1
ATOM 855 C CA . LYS A 1 109 ? -8.133 40.531 -9.055 1 40.12 109 LYS A CA 1
ATOM 856 C C . LYS A 1 109 ? -7.16 41.469 -9.773 1 40.12 109 LYS A C 1
ATOM 858 O O . LYS A 1 109 ? -6.883 42.562 -9.297 1 40.12 109 LYS A O 1
ATOM 863 N N . LYS A 1 110 ? -5.984 41.031 -10.219 1 40.66 110 LYS A N 1
ATOM 864 C CA . LYS A 1 110 ? -5.27 42.031 -11.023 1 40.66 110 LYS A CA 1
ATOM 865 C C . LYS A 1 110 ? -6.172 42.625 -12.102 1 40.66 110 LYS A C 1
ATOM 867 O O . LYS A 1 110 ? -6.785 41.875 -12.875 1 40.66 110 LYS A O 1
ATOM 872 N N . THR A 1 111 ? -6.836 43.75 -11.906 1 36.62 111 THR A N 1
ATOM 873 C CA . THR A 1 111 ? -7.387 44.656 -12.922 1 36.62 111 THR A CA 1
ATOM 874 C C . THR A 1 111 ? -6.422 44.781 -14.094 1 36.62 111 THR A C 1
ATOM 876 O O . THR A 1 111 ? -5.215 44.938 -13.898 1 36.62 111 THR A O 1
ATOM 879 N N . ARG A 1 112 ? -6.664 43.969 -15.203 1 36.78 112 ARG A N 1
ATOM 880 C CA . ARG A 1 112 ? -6.137 44.188 -16.547 1 36.78 112 ARG A CA 1
ATOM 881 C C . ARG A 1 112 ? -6.102 45.688 -16.875 1 36.78 112 ARG A C 1
ATOM 883 O O . ARG A 1 112 ? -7.129 46.344 -16.812 1 36.78 112 ARG A O 1
ATOM 890 N N . ALA A 1 113 ? -5.129 46.281 -16.625 1 38.25 113 ALA A N 1
ATOM 891 C CA . ALA A 1 113 ? -4.824 47.625 -17.109 1 38.25 113 ALA A CA 1
ATOM 892 C C . ALA A 1 113 ? -4.922 47.719 -18.641 1 38.25 113 ALA A C 1
ATOM 894 O O . ALA A 1 113 ? -4.836 48.781 -19.219 1 38.25 113 ALA A O 1
ATOM 895 N N . GLY A 1 114 ? -5.934 47.031 -19.391 1 26 114 GLY A N 1
ATOM 896 C CA . GLY A 1 114 ? -6.199 47.812 -20.562 1 26 114 GLY A CA 1
ATOM 897 C C . GLY A 1 114 ? -7.016 49.062 -20.266 1 26 114 GLY A C 1
ATOM 898 O O . GLY A 1 114 ? -7.672 49.156 -19.234 1 26 114 GLY A O 1
ATOM 899 N N . MET B 1 1 ? -35.594 -39.75 -16.375 1 44.28 1 MET B N 1
ATOM 900 C CA . MET B 1 1 ? -34.188 -40.062 -16.672 1 44.28 1 MET B CA 1
ATOM 901 C C . MET B 1 1 ? -33.25 -39.25 -15.773 1 44.28 1 MET B C 1
ATOM 903 O O . MET B 1 1 ? -33.25 -38.031 -15.812 1 44.28 1 MET B O 1
ATOM 907 N N . LYS B 1 2 ? -33.094 -39.719 -14.625 1 44.59 2 LYS B N 1
ATOM 908 C CA . LYS B 1 2 ? -32.156 -39.094 -13.703 1 44.59 2 LYS B CA 1
ATOM 909 C C . LYS B 1 2 ? -30.844 -38.75 -14.406 1 44.59 2 LYS B C 1
ATOM 911 O O . LYS B 1 2 ? -30.25 -39.594 -15.062 1 44.59 2 LYS B O 1
ATOM 916 N N . LYS B 1 3 ? -30.672 -37.594 -14.844 1 49.22 3 LYS B N 1
ATOM 917 C CA . LYS B 1 3 ? -29.375 -37.219 -15.383 1 49.22 3 LYS B CA 1
ATOM 918 C C . LYS B 1 3 ? -28.234 -37.781 -14.547 1 49.22 3 LYS B C 1
ATOM 920 O O . LYS B 1 3 ? -28.156 -37.531 -13.344 1 49.22 3 LYS B O 1
ATOM 925 N N . MET B 1 4 ? -27.828 -39.062 -14.633 1 52.81 4 MET B N 1
ATOM 926 C CA . MET B 1 4 ? -26.641 -39.656 -14.055 1 52.81 4 MET B CA 1
ATOM 927 C C . MET B 1 4 ? -25.453 -38.719 -14.133 1 52.81 4 MET B C 1
ATOM 929 O O . MET B 1 4 ? -25.109 -38.219 -15.211 1 52.81 4 MET B O 1
ATOM 933 N N . SER B 1 5 ? -25.188 -37.875 -13.172 1 56.72 5 SER B N 1
ATOM 934 C CA . SER B 1 5 ? -24.016 -37 -13.148 1 56.72 5 SER B CA 1
ATOM 935 C C . SER B 1 5 ? -22.781 -37.75 -13.648 1 56.72 5 SER B C 1
ATOM 937 O O . SER B 1 5 ? -22.453 -38.844 -13.164 1 56.72 5 SER B O 1
ATOM 939 N N . ALA B 1 6 ? -22.531 -37.969 -14.883 1 61.34 6 ALA B N 1
ATOM 940 C CA . ALA B 1 6 ? -21.422 -38.656 -15.555 1 61.34 6 ALA B CA 1
ATOM 941 C C . ALA B 1 6 ? -20.141 -38.562 -14.727 1 61.34 6 ALA B C 1
ATOM 943 O O . ALA B 1 6 ? -19.766 -37.469 -14.273 1 61.34 6 ALA B O 1
ATOM 944 N N . SER B 1 7 ? -19.719 -39.562 -13.891 1 75.88 7 SER B N 1
ATOM 945 C CA . SER B 1 7 ? -18.5 -39.656 -13.102 1 75.88 7 SER B CA 1
ATOM 946 C C . SER B 1 7 ? -17.281 -39.25 -13.906 1 75.88 7 SER B C 1
ATOM 948 O O . SER B 1 7 ? -17 -39.812 -14.961 1 75.88 7 SER B O 1
ATOM 950 N N . LYS B 1 8 ? -16.719 -38.188 -13.75 1 83 8 LYS B N 1
ATOM 951 C CA . LYS B 1 8 ? -15.523 -37.656 -14.43 1 83 8 LYS B CA 1
ATOM 952 C C . LYS B 1 8 ? -14.312 -38.531 -14.156 1 83 8 LYS B C 1
ATOM 954 O O . LYS B 1 8 ? -14.188 -39.125 -13.07 1 83 8 LYS B O 1
ATOM 959 N N . THR B 1 9 ? -13.531 -38.938 -15.352 1 88.75 9 THR B N 1
ATOM 960 C CA . THR B 1 9 ? -12.266 -39.625 -15.211 1 88.75 9 THR B CA 1
ATOM 961 C C . THR B 1 9 ? -11.242 -38.781 -14.469 1 88.75 9 THR B C 1
ATOM 963 O O . THR B 1 9 ? -11.438 -37.562 -14.312 1 88.75 9 THR B O 1
ATOM 966 N N . TYR B 1 10 ? -10.273 -39.469 -13.891 1 80.31 10 TYR B N 1
ATOM 967 C CA . TYR B 1 10 ? -9.172 -38.75 -13.258 1 80.31 10 TYR B CA 1
ATOM 968 C C . TYR B 1 10 ? -8.617 -37.688 -14.18 1 80.31 10 TYR B C 1
ATOM 970 O O . TYR B 1 10 ? -8.398 -36.562 -13.766 1 80.31 10 TYR B O 1
ATOM 978 N N . ALA B 1 11 ? -8.406 -38.062 -15.469 1 80.44 11 ALA B N 1
ATOM 979 C CA . ALA B 1 11 ? -7.863 -37.156 -16.469 1 80.44 11 ALA B CA 1
ATOM 980 C C . ALA B 1 11 ? -8.766 -35.938 -16.641 1 80.44 11 ALA B C 1
ATOM 982 O O . ALA B 1 11 ? -8.281 -34.812 -16.75 1 80.44 11 ALA B O 1
ATOM 983 N N . GLN B 1 12 ? -10.055 -36.062 -16.641 1 86.25 12 GLN B N 1
ATOM 984 C CA . GLN B 1 12 ? -11.016 -34.969 -16.781 1 86.25 12 GLN B CA 1
ATOM 985 C C . GLN B 1 12 ? -10.992 -34.062 -15.562 1 86.25 12 GLN B C 1
ATOM 987 O O . GLN B 1 12 ? -11.102 -32.844 -15.703 1 86.25 12 GLN B O 1
ATOM 992 N N . LEU B 1 13 ? -10.844 -34.656 -14.383 1 84.81 13 LEU B N 1
ATOM 993 C CA . LEU B 1 13 ? -10.805 -33.906 -13.148 1 84.81 13 LEU B CA 1
ATOM 994 C C . LEU B 1 13 ? -9.547 -33.031 -13.086 1 84.81 13 LEU B C 1
ATOM 996 O O . LEU B 1 13 ? -9.594 -31.891 -12.648 1 84.81 13 LEU B O 1
ATOM 1000 N N . VAL B 1 14 ? -8.461 -33.594 -13.547 1 77.5 14 VAL B N 1
ATOM 1001 C CA . VAL B 1 14 ? -7.203 -32.844 -13.547 1 77.5 14 VAL B CA 1
ATOM 1002 C C . VAL B 1 14 ? -7.301 -31.672 -14.508 1 77.5 14 VAL B C 1
ATOM 1004 O O . VAL B 1 14 ? -6.844 -30.562 -14.188 1 77.5 14 VAL B O 1
ATOM 1007 N N . VAL B 1 15 ? -7.977 -31.844 -15.648 1 81.62 15 VAL B N 1
ATOM 1008 C CA . VAL B 1 15 ? -8.156 -30.781 -16.625 1 81.62 15 VAL B CA 1
ATOM 1009 C C . VAL B 1 15 ? -9.039 -29.672 -16.031 1 81.62 15 VAL B C 1
ATOM 1011 O O . VAL B 1 15 ? -8.742 -28.484 -16.172 1 81.62 15 VAL B O 1
ATOM 1014 N N . GLU B 1 16 ? -10.102 -30.062 -15.398 1 84.62 16 GLU B N 1
ATOM 1015 C CA . GLU B 1 16 ? -11 -29.094 -14.789 1 84.62 16 GLU B CA 1
ATOM 1016 C C . GLU B 1 16 ? -10.297 -28.297 -13.703 1 84.62 16 GLU B C 1
ATOM 1018 O O . GLU B 1 16 ? -10.523 -27.094 -13.562 1 84.62 16 GLU B O 1
ATOM 1023 N N . LEU B 1 17 ? -9.469 -29 -12.93 1 80.88 17 LEU B N 1
ATOM 1024 C CA . LEU B 1 17 ? -8.695 -28.328 -11.891 1 80.88 17 LEU B CA 1
ATOM 1025 C C . LEU B 1 17 ? -7.754 -27.297 -12.492 1 80.88 17 LEU B C 1
ATOM 1027 O O . LEU B 1 17 ? -7.625 -26.188 -11.969 1 80.88 17 LEU B O 1
ATOM 1031 N N . ALA B 1 18 ? -7.109 -27.672 -13.586 1 77.44 18 ALA B N 1
ATOM 1032 C CA . ALA B 1 18 ? -6.168 -26.766 -14.25 1 77.44 18 ALA B CA 1
ATOM 1033 C C . ALA B 1 18 ? -6.887 -25.531 -14.789 1 77.44 18 ALA B C 1
ATOM 1035 O O . ALA B 1 18 ? -6.371 -24.422 -14.695 1 77.44 18 ALA B O 1
ATOM 1036 N N . GLU B 1 19 ? -8.055 -25.75 -15.367 1 83.38 19 GLU B N 1
ATOM 1037 C CA . GLU B 1 19 ? -8.844 -24.641 -15.898 1 83.38 19 GLU B CA 1
ATOM 1038 C C . GLU B 1 19 ? -9.297 -23.703 -14.789 1 83.38 19 GLU B C 1
ATOM 1040 O O . GLU B 1 19 ? -9.258 -22.484 -14.945 1 83.38 1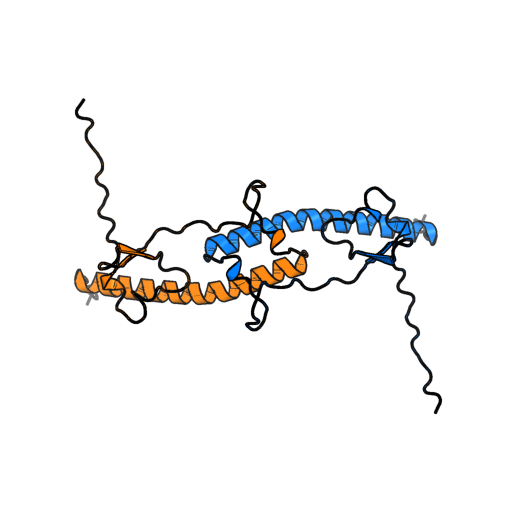9 GLU B O 1
ATOM 1045 N N . LEU B 1 20 ? -9.734 -24.297 -13.695 1 86 20 LEU B N 1
ATOM 1046 C CA . LEU B 1 20 ? -10.164 -23.516 -12.547 1 86 20 LEU B CA 1
ATOM 1047 C C . LEU B 1 20 ? -9.008 -22.688 -11.984 1 86 20 LEU B C 1
ATOM 1049 O O . LEU B 1 20 ? -9.18 -21.531 -11.617 1 86 20 LEU B O 1
ATOM 1053 N N . ASP B 1 21 ? -7.836 -23.281 -11.906 1 79.56 21 ASP B N 1
ATOM 1054 C CA . ASP B 1 21 ? -6.645 -22.594 -11.422 1 79.56 21 ASP B CA 1
ATOM 1055 C C . ASP B 1 21 ? -6.305 -21.391 -12.297 1 79.56 21 ASP B C 1
ATOM 1057 O O . ASP B 1 21 ? -5.988 -20.312 -11.789 1 79.56 21 ASP B O 1
ATOM 1061 N N . GLU B 1 22 ? -6.438 -21.609 -13.562 1 81 22 GLU B N 1
ATOM 1062 C CA . GLU B 1 22 ? -6.176 -20.516 -14.492 1 81 22 GLU B CA 1
ATOM 1063 C C . GLU B 1 22 ? -7.172 -19.375 -14.297 1 81 22 GLU B C 1
ATOM 1065 O O . GLU B 1 22 ? -6.797 -18.203 -14.336 1 81 22 GLU B O 1
ATOM 1070 N N . GLU B 1 23 ? -8.414 -19.734 -14.133 1 86.69 23 GLU B N 1
ATOM 1071 C CA . GLU B 1 23 ? -9.445 -18.719 -13.898 1 86.69 23 GLU B CA 1
ATOM 1072 C C . GLU B 1 23 ? -9.195 -17.969 -12.602 1 86.69 23 GLU B C 1
ATOM 1074 O O . GLU B 1 23 ? -9.383 -16.75 -12.539 1 86.69 23 GLU B O 1
ATOM 1079 N N . ILE B 1 24 ? -8.75 -18.672 -11.609 1 84.88 24 ILE B N 1
ATOM 1080 C CA . ILE B 1 24 ? -8.438 -18.078 -10.32 1 84.88 24 ILE B CA 1
ATOM 1081 C C . ILE B 1 24 ? -7.281 -17.094 -10.477 1 84.88 24 ILE B C 1
ATOM 1083 O O . ILE B 1 24 ? -7.336 -15.977 -9.945 1 84.88 24 ILE B O 1
ATOM 1087 N N . GLU B 1 25 ? -6.336 -17.5 -11.203 1 83.19 25 GLU B N 1
ATOM 1088 C CA . GLU B 1 25 ? -5.188 -16.625 -11.414 1 83.19 25 GLU B CA 1
ATOM 1089 C C . GLU B 1 25 ? -5.586 -15.375 -12.188 1 83.19 25 GLU B C 1
ATOM 1091 O O . GLU B 1 25 ? -5.117 -14.281 -11.875 1 83.19 25 GLU B O 1
ATOM 1096 N N . ARG B 1 26 ? -6.441 -15.57 -13.148 1 86.06 26 ARG B N 1
ATOM 1097 C CA . ARG B 1 26 ? -6.91 -14.422 -13.922 1 86.06 26 ARG B CA 1
ATOM 1098 C C . ARG B 1 26 ? -7.711 -13.461 -13.047 1 86.06 26 ARG B C 1
ATOM 1100 O O . ARG B 1 26 ? -7.547 -12.242 -13.141 1 86.06 26 ARG B O 1
ATOM 1107 N N . ALA B 1 27 ? -8.57 -14.039 -12.258 1 90.69 27 ALA B N 1
ATOM 1108 C CA . ALA B 1 27 ? -9.367 -13.219 -11.352 1 90.69 27 ALA B CA 1
ATOM 1109 C C . ALA B 1 27 ? -8.469 -12.484 -10.359 1 90.69 27 ALA B C 1
ATOM 1111 O O . ALA B 1 27 ? -8.672 -11.289 -10.094 1 90.69 27 ALA B O 1
ATOM 1112 N N . ARG B 1 28 ? -7.488 -13.141 -9.883 1 89.5 28 ARG B N 1
ATOM 1113 C CA . ARG B 1 28 ? -6.562 -12.539 -8.922 1 89.5 28 ARG B CA 1
ATOM 1114 C C . ARG B 1 28 ? -5.758 -11.414 -9.57 1 89.5 28 ARG B C 1
ATOM 1116 O O . ARG B 1 28 ? -5.52 -10.383 -8.945 1 89.5 28 ARG B O 1
ATOM 1123 N N . ALA B 1 29 ? -5.379 -11.703 -10.75 1 87.88 29 ALA B N 1
ATOM 1124 C CA . ALA B 1 29 ? -4.613 -10.695 -11.469 1 87.88 29 ALA B CA 1
ATOM 1125 C C . ALA B 1 29 ? -5.418 -9.414 -11.641 1 87.88 29 ALA B C 1
ATOM 1127 O O . ALA B 1 29 ? -4.879 -8.312 -11.508 1 87.88 29 ALA B O 1
ATOM 1128 N N . ARG B 1 30 ? -6.664 -9.547 -11.898 1 91.19 30 ARG B N 1
ATOM 1129 C CA . ARG B 1 30 ? -7.539 -8.383 -12.016 1 91.19 30 ARG B CA 1
ATOM 1130 C C . ARG B 1 30 ? -7.711 -7.688 -10.672 1 91.19 30 ARG B C 1
ATOM 1132 O O . ARG B 1 30 ? -7.652 -6.457 -10.594 1 91.19 30 ARG B O 1
ATOM 1139 N N . GLU B 1 31 ? -7.875 -8.531 -9.68 1 94.81 31 GLU B N 1
ATOM 1140 C CA . GLU B 1 31 ? -8.047 -7.977 -8.336 1 94.81 31 GLU B CA 1
ATOM 1141 C C . GLU B 1 31 ? -6.773 -7.289 -7.855 1 94.81 31 GLU B C 1
ATOM 1143 O O . GLU B 1 31 ? -6.836 -6.316 -7.098 1 94.81 31 GLU B O 1
ATOM 1148 N N . ARG B 1 32 ? -5.699 -7.773 -8.312 1 93.25 32 ARG B N 1
ATOM 1149 C CA . ARG B 1 32 ? -4.414 -7.195 -7.938 1 93.25 32 ARG B CA 1
ATOM 1150 C C . ARG B 1 32 ? -4.281 -5.77 -8.461 1 93.25 32 ARG B C 1
ATOM 1152 O O . ARG B 1 32 ? -3.758 -4.895 -7.773 1 93.25 32 ARG B O 1
ATOM 1159 N N . VAL B 1 33 ? -4.781 -5.539 -9.617 1 91.25 33 VAL B N 1
ATOM 1160 C CA . VAL B 1 33 ? -4.758 -4.195 -10.195 1 91.25 33 VAL B CA 1
ATOM 1161 C C . VAL B 1 33 ? -5.566 -3.246 -9.312 1 91.25 33 VAL B C 1
ATOM 1163 O O . VAL B 1 33 ? -5.109 -2.146 -8.992 1 91.25 33 VAL B O 1
ATOM 1166 N N . ASP B 1 34 ? -6.703 -3.744 -8.906 1 95.12 34 ASP B N 1
ATOM 1167 C CA . ASP B 1 34 ? -7.555 -2.951 -8.023 1 95.12 34 ASP B CA 1
ATOM 1168 C C . ASP B 1 34 ? -6.898 -2.75 -6.66 1 95.12 34 ASP B C 1
ATOM 1170 O O . ASP B 1 34 ? -7.047 -1.691 -6.047 1 95.12 34 ASP B O 1
ATOM 1174 N N . ALA B 1 35 ? -6.234 -3.768 -6.23 1 96.25 35 ALA B N 1
ATOM 1175 C CA . ALA B 1 35 ? -5.555 -3.689 -4.941 1 96.25 35 ALA B CA 1
ATOM 1176 C C . ALA B 1 35 ? -4.434 -2.656 -4.973 1 96.25 35 ALA B C 1
ATOM 1178 O O . ALA B 1 35 ? -4.25 -1.898 -4.02 1 96.25 35 ALA B O 1
ATOM 1179 N N . ILE B 1 36 ? -3.75 -2.566 -6.086 1 95.06 36 ILE B N 1
ATOM 1180 C CA . ILE B 1 36 ? -2.67 -1.593 -6.211 1 95.06 36 ILE B CA 1
ATOM 1181 C C . ILE B 1 36 ? -3.246 -0.179 -6.211 1 95.06 36 ILE B C 1
ATOM 1183 O O . ILE B 1 36 ? -2.711 0.717 -5.559 1 95.06 36 ILE B O 1
ATOM 1187 N N . ALA B 1 37 ? -4.352 -0.052 -6.879 1 95 37 ALA B N 1
ATOM 1188 C CA . ALA B 1 37 ? -5.02 1.246 -6.875 1 95 37 ALA B CA 1
ATOM 1189 C C . ALA B 1 37 ? -5.477 1.623 -5.469 1 95 37 ALA B C 1
ATOM 1191 O O . ALA B 1 37 ? -5.379 2.785 -5.07 1 95 37 ALA B O 1
ATOM 1192 N N . ALA B 1 38 ? -5.98 0.647 -4.738 1 97.06 38 ALA B N 1
ATOM 1193 C CA . ALA B 1 38 ? -6.41 0.878 -3.363 1 97.06 38 ALA B CA 1
ATOM 1194 C C . ALA B 1 38 ? -5.227 1.268 -2.479 1 97.06 38 ALA B C 1
ATOM 1196 O O . ALA B 1 38 ? -5.34 2.168 -1.644 1 97.06 38 ALA B O 1
ATOM 1197 N N . VAL B 1 39 ? -4.129 0.6 -2.66 1 97.19 39 VAL B N 1
ATOM 1198 C CA . VAL B 1 39 ? -2.908 0.923 -1.927 1 97.19 39 VAL B CA 1
ATOM 1199 C C . VAL B 1 39 ? -2.488 2.361 -2.229 1 97.19 39 VAL B C 1
ATOM 1201 O O . VAL B 1 39 ? -2.246 3.148 -1.311 1 97.19 39 VAL B O 1
ATOM 1204 N N . HIS B 1 40 ? -2.527 2.715 -3.49 1 95.75 40 HIS B N 1
ATOM 1205 C CA . HIS B 1 40 ? -2.18 4.078 -3.879 1 95.75 40 HIS B CA 1
ATOM 1206 C C . HIS B 1 40 ? -3.109 5.094 -3.219 1 95.75 40 HIS B C 1
ATOM 1208 O O . HIS B 1 40 ? -2.656 6.129 -2.725 1 95.75 40 HIS B O 1
ATOM 1214 N N . SER B 1 41 ? -4.328 4.758 -3.211 1 96 41 SER B N 1
ATOM 1215 C CA . SER B 1 41 ? -5.309 5.66 -2.613 1 96 41 SER B CA 1
ATOM 1216 C C . SER B 1 41 ? -5.055 5.844 -1.122 1 96 41 SER B C 1
ATOM 1218 O O . SER B 1 41 ? -5.129 6.965 -0.609 1 96 41 SER B O 1
ATOM 1220 N N . LEU B 1 42 ? -4.789 4.754 -0.421 1 96.44 42 LEU B N 1
ATOM 1221 C CA . LEU B 1 42 ? -4.465 4.832 0.999 1 96.44 42 LEU B CA 1
ATOM 1222 C C . LEU B 1 42 ? -3.193 5.645 1.222 1 96.44 42 LEU B C 1
ATOM 1224 O O . LEU B 1 42 ? -3.129 6.465 2.139 1 96.44 42 LEU B O 1
ATOM 1228 N N . MET B 1 43 ? -2.23 5.414 0.373 1 94.75 43 MET B N 1
ATOM 1229 C CA . MET B 1 43 ? -0.968 6.145 0.467 1 94.75 43 MET B CA 1
ATOM 1230 C C . MET B 1 43 ? -1.19 7.641 0.282 1 94.75 43 MET B C 1
ATOM 1232 O O . MET B 1 43 ? -0.688 8.453 1.065 1 94.75 43 MET B O 1
ATOM 1236 N N . ASP B 1 44 ? -2.043 7.98 -0.657 1 92.88 44 ASP B N 1
ATOM 1237 C CA . ASP B 1 44 ? -2.348 9.391 -0.907 1 92.88 44 ASP B CA 1
ATOM 1238 C C . ASP B 1 44 ? -3.15 9.984 0.245 1 92.88 44 ASP B C 1
ATOM 1240 O O . ASP B 1 44 ? -2.863 11.102 0.696 1 92.88 44 ASP B O 1
ATOM 1244 N N . THR B 1 45 ? -4.105 9.273 0.678 1 92.62 45 THR B N 1
ATOM 1245 C CA . THR B 1 45 ? -5.035 9.781 1.679 1 92.62 45 THR B CA 1
ATOM 1246 C C . THR B 1 45 ? -4.32 10.047 3 1 92.62 45 THR B C 1
ATOM 1248 O O . THR B 1 45 ? -4.594 11.039 3.672 1 92.62 45 THR B O 1
ATOM 1251 N N . TYR B 1 46 ? -3.348 9.242 3.357 1 93.12 46 TYR B N 1
ATOM 1252 C CA . TYR B 1 46 ? -2.742 9.32 4.684 1 93.12 46 TYR B CA 1
ATOM 1253 C C . TYR B 1 46 ? -1.272 9.711 4.59 1 93.12 46 TYR B C 1
ATOM 1255 O O . TYR B 1 46 ? -0.535 9.617 5.574 1 93.12 46 TYR B O 1
ATOM 1263 N N . ALA B 1 47 ? -0.845 10.164 3.371 1 91 47 ALA B N 1
ATOM 1264 C CA . ALA B 1 47 ? 0.52 10.617 3.121 1 91 47 ALA B CA 1
ATOM 1265 C C . ALA B 1 47 ? 1.536 9.555 3.518 1 91 47 ALA B C 1
ATOM 1267 O O . ALA B 1 47 ? 2.521 9.844 4.199 1 91 47 ALA B O 1
ATOM 1268 N N . ILE B 1 48 ? 1.293 8.375 3.156 1 92.44 48 ILE B N 1
ATOM 1269 C CA . ILE B 1 48 ? 2.176 7.238 3.4 1 92.44 48 ILE B CA 1
ATOM 1270 C C . ILE B 1 48 ? 3.186 7.113 2.26 1 92.44 48 ILE B C 1
ATOM 1272 O O . ILE B 1 48 ? 2.805 6.906 1.105 1 92.44 48 ILE B O 1
ATOM 1276 N N . LYS B 1 49 ? 4.473 7.211 2.609 1 90 49 LYS B N 1
ATOM 1277 C CA . LYS B 1 49 ? 5.531 7.055 1.616 1 90 49 LYS B CA 1
ATOM 1278 C C . LYS B 1 49 ? 6.086 5.633 1.623 1 90 49 LYS B C 1
ATOM 1280 O O . LYS B 1 49 ? 5.809 4.859 2.541 1 90 49 LYS B O 1
ATOM 1285 N N . HIS B 1 50 ? 6.84 5.316 0.52 1 91.5 50 HIS B N 1
ATOM 1286 C CA . HIS B 1 50 ? 7.438 3.988 0.441 1 91.5 50 HIS B CA 1
ATOM 1287 C C . HIS B 1 50 ? 8.227 3.666 1.704 1 91.5 50 HIS B C 1
ATOM 1289 O O . HIS B 1 50 ? 8.172 2.541 2.207 1 91.5 50 HIS B O 1
ATOM 1295 N N . ARG B 1 51 ? 8.961 4.652 2.15 1 88.69 51 ARG B N 1
ATOM 1296 C CA . ARG B 1 51 ? 9.812 4.461 3.314 1 88.69 51 ARG B CA 1
ATOM 1297 C C . ARG B 1 51 ? 8.984 4.152 4.559 1 88.69 51 ARG B C 1
ATOM 1299 O O . ARG B 1 51 ? 9.508 3.631 5.547 1 88.69 51 ARG B O 1
ATOM 1306 N N . ASP B 1 52 ? 7.738 4.469 4.527 1 90.06 52 ASP B N 1
ATOM 1307 C CA . ASP B 1 52 ? 6.863 4.227 5.672 1 90.06 52 ASP B CA 1
ATOM 1308 C C . ASP B 1 52 ? 6.363 2.785 5.684 1 90.06 52 ASP B C 1
ATOM 1310 O O . ASP B 1 52 ? 5.84 2.312 6.699 1 90.06 52 ASP B O 1
ATOM 1314 N N . LEU B 1 53 ? 6.402 2.209 4.535 1 93.5 53 LEU B N 1
ATOM 1315 C CA . LEU B 1 53 ? 5.988 0.814 4.438 1 93.5 53 LEU B CA 1
ATOM 1316 C C . LEU B 1 53 ? 7.117 -0.12 4.855 1 93.5 53 LEU B C 1
ATOM 1318 O O . LEU B 1 53 ? 7.699 -0.812 4.016 1 93.5 53 LEU B O 1
ATOM 1322 N N . VAL B 1 54 ? 7.395 -0.064 6.152 1 83.94 54 VAL B N 1
ATOM 1323 C CA . VAL B 1 54 ? 8.5 -0.803 6.758 1 83.94 54 VAL B CA 1
ATOM 1324 C C . VAL B 1 54 ? 7.98 -2.123 7.328 1 83.94 54 VAL B C 1
ATOM 1326 O O . VAL B 1 54 ? 6.773 -2.352 7.387 1 83.94 54 VAL B O 1
ATOM 1329 N N . GLY B 1 55 ? 9 -2.982 7.699 1 76 55 GLY B N 1
ATOM 1330 C CA . GLY B 1 55 ? 8.68 -4.305 8.211 1 76 55 GLY B CA 1
ATOM 1331 C C . GLY B 1 55 ? 7.707 -4.27 9.375 1 76 55 GLY B C 1
ATOM 1332 O O . GLY B 1 55 ? 7.535 -3.234 10.023 1 76 55 GLY B O 1
ATOM 1333 N N . ARG B 1 56 ? 7.02 -5.359 9.438 1 68.06 56 ARG B N 1
ATOM 1334 C CA . ARG B 1 56 ? 6.145 -5.543 10.594 1 68.06 56 ARG B CA 1
ATOM 1335 C C . ARG B 1 56 ? 6.93 -5.445 11.891 1 68.06 56 ARG B C 1
ATOM 1337 O O . ARG B 1 56 ? 8.102 -5.832 11.953 1 68.06 56 ARG B O 1
ATOM 1344 N N . ASN B 1 57 ? 6.312 -4.844 13.008 1 65.69 57 ASN B N 1
ATOM 1345 C CA . ASN B 1 57 ? 6.859 -4.773 14.359 1 65.69 57 ASN B CA 1
ATOM 1346 C C . ASN B 1 57 ? 8.008 -3.773 14.445 1 65.69 57 ASN B C 1
ATOM 1348 O O . ASN B 1 57 ? 8.906 -3.924 15.281 1 65.69 57 ASN B O 1
ATOM 1352 N N . GLY B 1 58 ? 8.188 -3.008 13.438 1 63.78 58 GLY B N 1
ATOM 1353 C CA . GLY B 1 58 ? 9.18 -1.949 13.57 1 63.78 58 GLY B CA 1
ATOM 1354 C C . GLY B 1 58 ? 10.531 -2.316 12.984 1 63.78 58 GLY B C 1
ATOM 1355 O O . GLY B 1 58 ? 11.539 -1.673 13.289 1 63.78 58 GLY B O 1
ATOM 1356 N N . SER B 1 59 ? 10.547 -3.508 12.359 1 67.38 59 SER B N 1
ATOM 1357 C CA . SER B 1 59 ? 11.836 -3.902 11.789 1 67.38 59 SER B CA 1
ATOM 1358 C C . SER B 1 59 ? 12.305 -2.893 10.75 1 67.38 59 SER B C 1
ATOM 1360 O O . SER B 1 59 ? 11.492 -2.221 10.109 1 67.38 59 SER B O 1
ATOM 1362 N N . ARG B 1 60 ? 13.672 -2.727 10.805 1 73.5 60 ARG B N 1
ATOM 1363 C CA . ARG B 1 60 ? 14.32 -1.792 9.891 1 73.5 60 ARG B CA 1
ATOM 1364 C C . ARG B 1 60 ? 14.273 -2.311 8.461 1 73.5 60 ARG B C 1
ATOM 1366 O O . ARG B 1 60 ? 14.359 -3.518 8.227 1 73.5 60 ARG B O 1
ATOM 1373 N N . GLY B 1 61 ? 13.789 -1.414 7.48 1 83.25 61 GLY B N 1
ATOM 1374 C CA . GLY B 1 61 ? 13.844 -1.758 6.066 1 83.25 61 GLY B CA 1
ATOM 1375 C C . GLY B 1 61 ? 12.477 -1.809 5.41 1 83.25 61 GLY B C 1
ATOM 1376 O O . GLY B 1 61 ? 11.461 -1.584 6.066 1 83.25 61 GLY B O 1
ATOM 1377 N N . SER B 1 62 ? 12.492 -2.199 4.172 1 88.12 62 SER B N 1
ATOM 1378 C CA . SER B 1 62 ? 11.266 -2.26 3.377 1 88.12 62 SER B CA 1
ATOM 1379 C C . SER B 1 62 ? 10.406 -3.455 3.773 1 88.12 62 SER B C 1
ATOM 1381 O O . SER B 1 62 ? 10.93 -4.527 4.09 1 88.12 62 SER B O 1
ATOM 1383 N N . TYR B 1 63 ? 9.203 -3.27 3.805 1 91.25 63 TYR B N 1
ATOM 1384 C CA . TYR B 1 63 ? 8.281 -4.355 4.109 1 91.25 63 TYR B CA 1
ATOM 1385 C C . TYR B 1 63 ? 8.453 -5.512 3.135 1 91.25 63 TYR B C 1
ATOM 1387 O O . TYR B 1 63 ? 8.5 -5.309 1.919 1 91.25 63 TYR B O 1
ATOM 1395 N N . VAL B 1 64 ? 8.523 -6.676 3.799 1 88.5 64 VAL B N 1
ATOM 1396 C CA . VAL B 1 64 ? 8.68 -7.871 2.98 1 88.5 64 VAL B CA 1
ATOM 1397 C C . VAL B 1 64 ? 7.367 -8.648 2.936 1 88.5 64 VAL B C 1
ATOM 1399 O O . VAL B 1 64 ? 6.828 -9.031 3.977 1 88.5 64 VAL B O 1
ATOM 1402 N N . VAL B 1 65 ? 6.867 -8.82 1.72 1 89.25 65 VAL B N 1
ATOM 1403 C CA . VAL B 1 65 ? 5.609 -9.531 1.503 1 89.25 65 VAL B CA 1
ATOM 1404 C C . VAL B 1 65 ? 5.766 -10.992 1.892 1 89.25 65 VAL B C 1
ATOM 1406 O O . VAL B 1 65 ? 6.797 -11.609 1.619 1 89.25 65 VAL B O 1
ATOM 1409 N N . LYS B 1 66 ? 4.719 -11.539 2.492 1 84.06 66 LYS B N 1
ATOM 1410 C CA . LYS B 1 66 ? 4.715 -12.938 2.895 1 84.06 66 LYS B CA 1
ATOM 1411 C C . LYS B 1 66 ? 4.875 -13.859 1.687 1 84.06 66 LYS B C 1
ATOM 1413 O O . LYS B 1 66 ? 4.238 -13.648 0.652 1 84.06 66 LYS B O 1
ATOM 1418 N N . VAL B 1 67 ? 5.809 -14.836 1.906 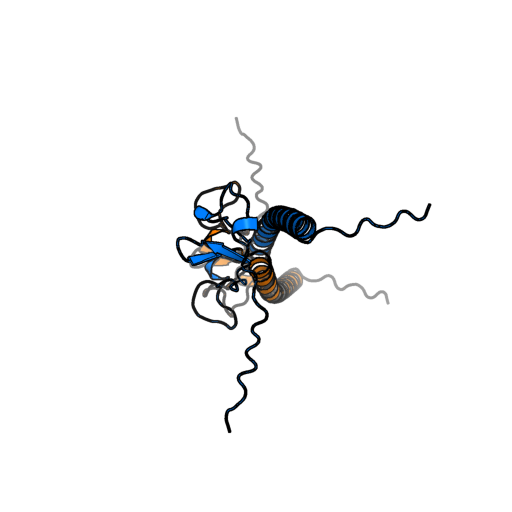1 79.94 67 VAL B N 1
ATOM 1419 C CA . VAL B 1 67 ? 6.051 -15.789 0.827 1 79.94 67 VAL B CA 1
ATOM 1420 C C . VAL B 1 67 ? 4.855 -16.734 0.693 1 79.94 67 VAL B C 1
ATOM 1422 O O . VAL B 1 67 ? 4.355 -17.25 1.691 1 79.94 67 VAL B O 1
ATOM 1425 N N . LEU B 1 68 ? 4.277 -16.828 -0.511 1 82.44 68 LEU B N 1
ATOM 1426 C CA . LEU B 1 68 ? 3.164 -17.734 -0.748 1 82.44 68 LEU B CA 1
ATOM 1427 C C . LEU B 1 68 ? 3.672 -19.141 -1.105 1 82.44 68 LEU B C 1
ATOM 1429 O O . LEU B 1 68 ? 4.715 -19.266 -1.749 1 82.44 68 LEU B O 1
ATOM 1433 N N . PRO B 1 69 ? 2.938 -20.172 -0.643 1 86.69 69 PRO B N 1
ATOM 1434 C CA . PRO B 1 69 ? 3.332 -21.531 -1.014 1 86.69 69 PRO B CA 1
ATOM 1435 C C . PRO B 1 69 ? 3.348 -21.75 -2.525 1 86.69 69 PRO B C 1
ATOM 1437 O O . PRO B 1 69 ? 2.496 -21.219 -3.238 1 86.69 69 PRO B O 1
ATOM 1440 N N . ALA B 1 70 ? 4.297 -22.594 -2.984 1 89.62 70 ALA B N 1
ATOM 1441 C CA . ALA B 1 70 ? 4.426 -22.875 -4.414 1 89.62 70 ALA B CA 1
ATOM 1442 C C . ALA B 1 70 ? 3.34 -23.844 -4.875 1 89.62 70 ALA B C 1
ATOM 1444 O O . ALA B 1 70 ? 3.006 -24.797 -4.172 1 89.62 70 ALA B O 1
ATOM 1445 N N . ARG B 1 71 ? 2.818 -23.547 -5.938 1 85.81 71 ARG B N 1
ATOM 1446 C CA . ARG B 1 71 ? 1.849 -24.453 -6.551 1 85.81 71 ARG B CA 1
ATOM 1447 C C . ARG B 1 71 ? 2.447 -25.156 -7.758 1 85.81 71 ARG B C 1
ATOM 1449 O O . ARG B 1 71 ? 2.004 -26.25 -8.133 1 85.81 71 ARG B O 1
ATOM 1456 N N . TYR B 1 72 ? 3.449 -24.531 -8.375 1 91.56 72 TYR B N 1
ATOM 1457 C CA . TYR B 1 72 ? 4.066 -25.062 -9.586 1 91.56 72 TYR B CA 1
ATOM 1458 C C . TYR B 1 72 ? 5.578 -25.156 -9.43 1 91.56 72 TYR B C 1
ATOM 1460 O O . TYR B 1 72 ? 6.191 -24.328 -8.75 1 91.56 72 TYR B O 1
ATOM 1468 N N . ARG B 1 73 ? 6.172 -26.141 -10.078 1 94.5 73 ARG B N 1
ATOM 1469 C CA . ARG B 1 73 ? 7.621 -26.312 -10.07 1 94.5 73 ARG B CA 1
ATOM 1470 C C . ARG B 1 73 ? 8.133 -26.641 -11.469 1 94.5 73 ARG B C 1
ATOM 1472 O O . ARG B 1 73 ? 7.543 -27.453 -12.18 1 94.5 73 ARG B O 1
ATOM 1479 N N . ASP B 1 74 ? 9.227 -25.984 -11.836 1 95.31 74 ASP B N 1
ATOM 1480 C CA . ASP B 1 74 ? 9.922 -26.297 -13.086 1 95.31 74 ASP B CA 1
ATOM 1481 C C . ASP B 1 74 ? 10.695 -27.609 -12.984 1 95.31 74 ASP B C 1
ATOM 1483 O O . ASP B 1 74 ? 11.633 -27.719 -12.203 1 95.31 74 ASP B O 1
ATOM 1487 N N . PRO B 1 75 ? 10.336 -28.562 -13.828 1 94.19 75 PRO B N 1
ATOM 1488 C CA . PRO B 1 75 ? 11.062 -29.844 -13.727 1 94.19 75 PRO B CA 1
ATOM 1489 C C . PRO B 1 75 ? 12.531 -29.719 -14.125 1 94.19 75 PRO B C 1
ATOM 1491 O O . PRO B 1 75 ? 13.367 -30.484 -13.664 1 94.19 75 PRO B O 1
ATOM 1494 N N . ALA B 1 76 ? 12.859 -28.766 -14.93 1 95.44 76 ALA B N 1
ATOM 1495 C CA . ALA B 1 76 ? 14.219 -28.609 -15.445 1 95.44 76 ALA B CA 1
ATOM 1496 C C . ALA B 1 76 ? 15.102 -27.906 -14.422 1 95.44 76 ALA B C 1
ATOM 1498 O O . ALA B 1 76 ? 16.219 -28.344 -14.148 1 95.44 76 ALA B O 1
ATOM 1499 N N . SER B 1 77 ? 14.641 -26.875 -13.797 1 96.38 77 SER B N 1
ATOM 1500 C CA . SER B 1 77 ? 15.484 -26.031 -12.953 1 96.38 77 SER B CA 1
ATOM 1501 C C . SER B 1 77 ? 15.148 -26.219 -11.477 1 96.38 77 SER B C 1
ATOM 1503 O O . SER B 1 77 ? 15.93 -25.828 -10.602 1 96.38 77 SER B O 1
ATOM 1505 N N . GLY B 1 78 ? 13.953 -26.781 -11.211 1 95.5 78 GLY B N 1
ATOM 1506 C CA . GLY B 1 78 ? 13.5 -26.922 -9.836 1 95.5 78 GLY B CA 1
ATOM 1507 C C . GLY B 1 78 ? 12.898 -25.641 -9.273 1 95.5 78 GLY B C 1
ATOM 1508 O O . GLY B 1 78 ? 12.422 -25.625 -8.141 1 95.5 78 GLY B O 1
ATOM 1509 N N . LYS B 1 79 ? 12.836 -24.641 -10.125 1 96.12 79 LYS B N 1
ATOM 1510 C CA . LYS B 1 79 ? 12.258 -23.391 -9.672 1 96.12 79 LYS B CA 1
ATOM 1511 C C . LYS B 1 79 ? 10.758 -23.516 -9.445 1 96.12 79 LYS B C 1
ATOM 1513 O O . LYS B 1 79 ? 10.078 -24.266 -10.148 1 96.12 79 LYS B O 1
ATOM 1518 N N . GLU B 1 80 ? 10.344 -22.781 -8.352 1 93.25 80 GLU B N 1
ATOM 1519 C CA . GLU B 1 80 ? 8.945 -22.906 -7.941 1 93.25 80 GLU B CA 1
ATOM 1520 C C . GLU B 1 80 ? 8.203 -21.578 -8.117 1 93.25 80 GLU B C 1
ATOM 1522 O O . GLU B 1 80 ? 8.828 -20.516 -8.172 1 93.25 80 GLU B O 1
ATOM 1527 N N . TRP B 1 81 ? 6.871 -21.672 -8.305 1 90.88 81 TRP B N 1
ATOM 1528 C CA . TRP B 1 81 ? 5.984 -20.516 -8.43 1 90.88 81 TRP B CA 1
ATOM 1529 C C . TRP B 1 81 ? 4.664 -20.766 -7.707 1 90.88 81 TRP B C 1
ATOM 1531 O O . TRP B 1 81 ? 4.07 -21.844 -7.832 1 90.88 81 TRP B O 1
ATOM 1541 N N . SER B 1 82 ? 4.23 -19.719 -7.078 1 88.38 82 SER B N 1
ATOM 1542 C CA . SER B 1 82 ? 3.041 -19.844 -6.242 1 88.38 82 SER B CA 1
ATOM 1543 C C . SER B 1 82 ? 1.769 -19.734 -7.078 1 88.38 82 SER B C 1
ATOM 1545 O O . SER B 1 82 ? 0.678 -20.047 -6.598 1 88.38 82 SER B O 1
ATOM 1547 N N . GLY B 1 83 ? 1.925 -19.359 -8.352 1 85.5 83 GLY B N 1
ATOM 1548 C CA . GLY B 1 83 ? 0.738 -19.062 -9.141 1 85.5 83 GLY B CA 1
ATOM 1549 C C . GLY B 1 83 ? 0.319 -17.594 -9.039 1 85.5 83 GLY B C 1
ATOM 1550 O O . GLY B 1 83 ? -0.625 -17.172 -9.711 1 85.5 83 GLY B O 1
ATOM 1551 N N . ARG B 1 84 ? 1.053 -16.875 -8.219 1 84.31 84 ARG B N 1
ATOM 1552 C CA . ARG B 1 84 ? 0.729 -15.469 -8.031 1 84.31 84 ARG B CA 1
ATOM 1553 C C . ARG B 1 84 ? 1.86 -14.57 -8.523 1 84.31 84 ARG B C 1
ATOM 1555 O O . ARG B 1 84 ? 3.035 -14.922 -8.391 1 84.31 84 ARG B O 1
ATOM 1562 N N . GLY B 1 85 ? 1.38 -13.328 -9.039 1 79.75 85 GLY B N 1
ATOM 1563 C CA . GLY B 1 85 ? 2.373 -12.398 -9.547 1 79.75 85 GLY B CA 1
ATOM 1564 C C . GLY B 1 85 ? 2.811 -12.711 -10.969 1 79.75 85 GLY B C 1
ATOM 1565 O O . GLY B 1 85 ? 2.125 -13.438 -11.688 1 79.75 85 GLY B O 1
ATOM 1566 N N . ASN B 1 86 ? 3.977 -12.203 -11.328 1 77 86 ASN B N 1
ATOM 1567 C CA . ASN B 1 86 ? 4.484 -12.414 -12.68 1 77 86 ASN B CA 1
ATOM 1568 C C . ASN B 1 86 ? 4.879 -13.867 -12.914 1 77 86 ASN B C 1
ATOM 1570 O O . ASN B 1 86 ? 5.68 -14.43 -12.156 1 77 86 ASN B O 1
ATOM 1574 N N . ALA B 1 87 ? 4.203 -14.359 -13.938 1 84.19 87 ALA B N 1
ATOM 1575 C CA . ALA B 1 87 ? 4.543 -15.742 -14.266 1 84.19 87 ALA B CA 1
ATOM 1576 C C . ALA B 1 87 ? 5.992 -15.859 -14.727 1 84.19 87 ALA B C 1
ATOM 1578 O O . ALA B 1 87 ? 6.43 -15.117 -15.609 1 84.19 87 ALA B O 1
ATOM 1579 N N . PRO B 1 88 ? 6.688 -16.75 -14.141 1 91.81 88 PRO B N 1
ATOM 1580 C CA . PRO B 1 88 ? 8.062 -16.953 -14.617 1 91.81 88 PRO B CA 1
ATOM 1581 C C . PRO B 1 88 ? 8.125 -17.438 -16.062 1 91.81 88 PRO B C 1
ATOM 1583 O O . PRO B 1 88 ? 7.156 -18.016 -16.562 1 91.81 88 PRO B O 1
ATOM 1586 N N . LEU B 1 89 ? 9.25 -17.25 -16.656 1 93.12 89 LEU B N 1
ATOM 1587 C CA . LEU B 1 89 ? 9.438 -17.531 -18.062 1 93.12 89 LEU B CA 1
ATOM 1588 C C . LEU B 1 89 ? 9.211 -19.016 -18.359 1 93.12 89 LEU B C 1
ATOM 1590 O O . LEU B 1 89 ? 8.656 -19.375 -19.391 1 93.12 89 LEU B O 1
ATOM 1594 N N . TRP B 1 90 ? 9.57 -19.859 -17.5 1 95.38 90 TRP B N 1
ATOM 1595 C CA . TRP B 1 90 ? 9.586 -21.312 -17.734 1 95.38 90 TRP B CA 1
ATOM 1596 C C . TRP B 1 90 ? 8.164 -21.859 -17.828 1 95.38 90 TRP B C 1
ATOM 1598 O O . TRP B 1 90 ? 7.961 -22.969 -18.312 1 95.38 90 TRP B O 1
ATOM 1608 N N . ILE B 1 91 ? 7.184 -21.156 -17.297 1 91.81 91 ILE B N 1
ATOM 1609 C CA . ILE B 1 91 ? 5.824 -21.688 -17.297 1 91.81 91 ILE B CA 1
ATOM 1610 C C . ILE B 1 91 ? 4.941 -20.844 -18.219 1 91.81 91 ILE B C 1
ATOM 1612 O O . ILE B 1 91 ? 3.816 -21.234 -18.531 1 91.81 91 ILE B O 1
ATOM 1616 N N . ARG B 1 92 ? 5.473 -19.703 -18.719 1 86.88 92 ARG B N 1
ATOM 1617 C CA . ARG B 1 92 ? 4.703 -18.812 -19.562 1 86.88 92 ARG B CA 1
ATOM 1618 C C . ARG B 1 92 ? 4.289 -19.5 -20.859 1 86.88 92 ARG B C 1
ATOM 1620 O O . ARG B 1 92 ? 5.113 -20.125 -21.531 1 86.88 92 ARG B O 1
ATOM 1627 N N . GLY B 1 93 ? 2.955 -19.391 -21.172 1 83.19 93 GLY B N 1
ATOM 1628 C CA . GLY B 1 93 ? 2.451 -19.891 -22.438 1 83.19 93 GLY B CA 1
ATOM 1629 C C . GLY B 1 93 ? 2.311 -21.391 -22.469 1 83.19 93 GLY B C 1
ATOM 1630 O O . GLY B 1 93 ? 1.896 -21.969 -23.484 1 83.19 93 GLY B O 1
ATOM 1631 N N . LYS B 1 94 ? 2.699 -22.094 -21.453 1 86.38 94 LYS B N 1
ATOM 1632 C CA . LYS B 1 94 ? 2.605 -23.547 -21.391 1 86.38 94 LYS B CA 1
ATOM 1633 C C . LYS B 1 94 ? 1.376 -23.984 -20.594 1 86.38 94 LYS B C 1
ATOM 1635 O O . LYS B 1 94 ? 0.721 -23.172 -19.953 1 86.38 94 LYS B O 1
ATOM 1640 N N . ASP B 1 95 ? 1.105 -25.344 -20.828 1 84 95 ASP B N 1
ATOM 1641 C CA . ASP B 1 95 ? 0.051 -25.938 -20 1 84 95 ASP B CA 1
ATOM 1642 C C . ASP B 1 95 ? 0.505 -26.125 -18.562 1 84 95 ASP B C 1
ATOM 1644 O O . ASP B 1 95 ? 1.337 -26.984 -18.266 1 84 95 ASP B O 1
ATOM 1648 N N . ARG B 1 96 ? -0.057 -25.422 -17.641 1 85.44 96 ARG B N 1
ATOM 1649 C CA . ARG B 1 96 ? 0.389 -25.359 -16.25 1 85.44 96 ARG B CA 1
ATOM 1650 C C . ARG B 1 96 ? 0.214 -26.719 -15.57 1 85.44 96 ARG B C 1
ATOM 1652 O O . ARG B 1 96 ? 0.843 -26.984 -14.539 1 85.44 96 ARG B O 1
ATOM 1659 N N . ARG B 1 97 ? -0.574 -27.562 -16.094 1 82.69 97 ARG B N 1
ATOM 1660 C CA . ARG B 1 97 ? -0.847 -28.859 -15.492 1 82.69 97 ARG B CA 1
ATOM 1661 C C . ARG B 1 97 ? 0.422 -29.703 -15.406 1 82.69 97 ARG B C 1
ATOM 1663 O O . ARG B 1 97 ? 0.557 -30.531 -14.508 1 82.69 97 ARG B O 1
ATOM 1670 N N . GLN B 1 98 ? 1.224 -29.406 -16.297 1 87.25 98 GLN B N 1
ATOM 1671 C CA . GLN B 1 98 ? 2.463 -30.172 -16.359 1 87.25 98 GLN B CA 1
ATOM 1672 C C . GLN B 1 98 ? 3.408 -29.797 -15.227 1 87.25 98 GLN B C 1
ATOM 1674 O O . GLN B 1 98 ? 4.383 -30.5 -14.969 1 87.25 98 GLN B O 1
ATOM 1679 N N . PHE B 1 99 ? 3.062 -28.719 -14.5 1 90.62 99 PHE B N 1
ATOM 1680 C CA . PHE B 1 99 ? 4.031 -28.188 -13.555 1 90.62 99 PHE B CA 1
ATOM 1681 C C . PHE B 1 99 ? 3.482 -28.234 -12.133 1 90.62 99 PHE B C 1
ATOM 1683 O O . PHE B 1 99 ? 4.148 -27.797 -11.188 1 90.62 99 PHE B O 1
ATOM 1690 N N . VAL B 1 100 ? 2.312 -28.75 -11.969 1 85.44 100 VAL B N 1
ATOM 1691 C CA . VAL B 1 100 ? 1.648 -28.719 -10.664 1 85.44 100 VAL B CA 1
ATOM 1692 C C . VAL B 1 100 ? 2.428 -29.578 -9.672 1 85.44 100 VAL B C 1
ATOM 1694 O O . VAL B 1 100 ? 2.854 -30.688 -10 1 85.44 100 VAL B O 1
ATOM 1697 N N . ILE B 1 101 ? 2.775 -28.906 -8.445 1 84.62 101 ILE B N 1
ATOM 1698 C CA . ILE B 1 101 ? 3.457 -29.641 -7.391 1 84.62 101 ILE B CA 1
ATOM 1699 C C . ILE B 1 101 ? 2.467 -30.578 -6.691 1 84.62 101 ILE B C 1
ATOM 1701 O O . ILE B 1 101 ? 1.409 -30.125 -6.234 1 84.62 101 ILE B O 1
ATOM 1705 N N . ALA B 1 102 ? 2.229 -31.812 -7.074 1 64.19 102 ALA B N 1
ATOM 1706 C CA . ALA B 1 102 ? 1.407 -32.781 -6.363 1 64.19 102 ALA B CA 1
ATOM 1707 C C . ALA B 1 102 ? 1.906 -32.969 -4.934 1 64.19 102 ALA B C 1
ATOM 1709 O O . ALA B 1 102 ? 3.082 -33.281 -4.719 1 64.19 102 ALA B O 1
ATOM 1710 N N . ARG B 1 103 ? 1.701 -32.031 -4.055 1 54.66 103 ARG B N 1
ATOM 1711 C CA . ARG B 1 103 ? 2.248 -32.344 -2.742 1 54.66 103 ARG B CA 1
ATOM 1712 C C . ARG B 1 103 ? 1.891 -33.781 -2.34 1 54.66 103 ARG B C 1
ATOM 1714 O O . ARG B 1 103 ? 0.712 -34.156 -2.287 1 54.66 103 ARG B O 1
ATOM 1721 N N . PRO B 1 104 ? 2.674 -34.75 -2.584 1 49.06 104 PRO B N 1
ATOM 1722 C CA . PRO B 1 104 ? 2.371 -36.031 -1.942 1 49.06 104 PRO B CA 1
ATOM 1723 C C . PRO B 1 104 ? 1.993 -35.875 -0.47 1 49.06 104 PRO B C 1
ATOM 1725 O O . PRO B 1 104 ? 2.389 -34.906 0.176 1 49.06 104 PRO B O 1
ATOM 1728 N N . PRO B 1 105 ? 0.805 -36.406 0.054 1 43.69 105 PRO B N 1
ATOM 1729 C CA . PRO B 1 105 ? 0.572 -36.438 1.5 1 43.69 105 PRO B CA 1
ATOM 1730 C C . PRO B 1 105 ? 1.847 -36.688 2.297 1 43.69 105 PRO B C 1
ATOM 1732 O O . PRO B 1 105 ? 2.652 -37.562 1.911 1 43.69 105 PRO B O 1
ATOM 1735 N N . SER B 1 106 ? 2.613 -35.75 2.697 1 43.12 106 SER B N 1
ATOM 1736 C CA . SER B 1 106 ? 3.762 -36 3.566 1 43.12 106 SER B CA 1
ATOM 1737 C C . SER B 1 106 ? 3.443 -37.031 4.625 1 43.12 106 SER B C 1
ATOM 1739 O O . SER B 1 106 ? 2.584 -36.812 5.48 1 43.12 106 SER B O 1
ATOM 1741 N N . THR B 1 107 ? 3.203 -38.281 4.352 1 39.75 107 THR B N 1
ATOM 1742 C CA . THR B 1 107 ? 3.145 -39.281 5.398 1 39.75 107 THR B CA 1
ATOM 1743 C C . THR B 1 107 ? 4.363 -39.188 6.312 1 39.75 107 THR B C 1
ATOM 1745 O O . THR B 1 107 ? 5.441 -39.688 5.973 1 39.75 107 THR B O 1
ATOM 1748 N N . GLY B 1 108 ? 4.938 -38.031 6.496 1 39.34 108 GLY B N 1
ATOM 1749 C CA . GLY B 1 108 ? 6.035 -38.094 7.449 1 39.34 108 GLY B CA 1
ATOM 1750 C C . GLY B 1 108 ? 5.648 -38.719 8.773 1 39.34 108 GLY B C 1
ATOM 1751 O O . GLY B 1 108 ? 6.113 -38.281 9.828 1 39.34 108 GLY B O 1
ATOM 1752 N N . LYS B 1 109 ? 4.57 -39.531 8.938 1 39.81 109 LYS B N 1
ATOM 1753 C CA . LYS B 1 109 ? 4.59 -40.094 10.297 1 39.81 109 LYS B CA 1
ATOM 1754 C C . LYS B 1 109 ? 5.863 -40.906 10.539 1 39.81 109 LYS B C 1
ATOM 1756 O O . LYS B 1 109 ? 6.008 -42 10.023 1 39.81 109 LYS B O 1
ATOM 1761 N N . LYS B 1 110 ? 7.078 -40.344 10.406 1 40.19 110 LYS B N 1
ATOM 1762 C CA . LYS B 1 110 ? 8.18 -41.188 10.844 1 40.19 110 LYS B CA 1
ATOM 1763 C C . LYS B 1 110 ? 7.895 -41.781 12.219 1 40.19 110 LYS B C 1
ATOM 1765 O O . LYS B 1 110 ? 7.559 -41.062 13.156 1 40.19 110 LYS B O 1
ATOM 1770 N N . THR B 1 111 ? 7.395 -43 12.336 1 36.28 111 THR B N 1
ATOM 1771 C CA . THR B 1 111 ? 7.461 -43.875 13.508 1 36.28 111 THR B CA 1
ATOM 1772 C C . THR B 1 111 ? 8.836 -43.781 14.164 1 36.28 111 THR B C 1
ATOM 1774 O O . THR B 1 111 ? 9.859 -43.844 13.477 1 36.28 111 THR B O 1
ATOM 1777 N N . ARG B 1 112 ? 8.969 -42.875 15.188 1 36.94 112 ARG B N 1
ATOM 1778 C CA . ARG B 1 112 ? 10.055 -42.906 16.156 1 36.94 112 ARG B CA 1
ATOM 1779 C C . ARG B 1 112 ? 10.445 -44.344 16.484 1 36.94 112 ARG B C 1
ATOM 1781 O O . ARG B 1 112 ? 9.648 -45.125 17.031 1 36.94 112 ARG B O 1
ATOM 1788 N N . ALA B 1 113 ? 11.273 -44.875 15.812 1 37.88 113 ALA B N 1
ATOM 1789 C CA . ALA B 1 113 ? 11.914 -46.156 16.109 1 37.88 113 ALA B CA 1
ATOM 1790 C C . ALA B 1 113 ? 12.594 -46.125 17.484 1 37.88 113 ALA B C 1
ATOM 1792 O O . ALA B 1 113 ? 12.688 -47.156 18.156 1 37.88 113 ALA B O 1
ATOM 1793 N N . GLY B 1 114 ? 12.969 -44.969 18.203 1 27.16 114 GLY B N 1
ATOM 1794 C CA . GLY B 1 114 ? 13.539 -45.438 19.469 1 27.16 114 GLY B CA 1
ATOM 1795 C C . GLY B 1 114 ? 12.492 -45.938 20.453 1 27.16 114 GLY B C 1
ATOM 1796 O O . GLY B 1 114 ? 11.305 -45.625 20.312 1 27.16 114 GLY B O 1
#

pLDDT: mean 80.26, std 17.33, range [26.0, 97.19]

Nearest PDB structures (foldseek):
  2l92-assembly1_A  TM=7.963E-01  e=2.012E-01  Burkholderia vietnamiensis G4
  2l92-assembly1_A  TM=8.644E-01  e=2.556E-01  Burkholderia vietnamiensis G4

Sequence (228 aa):
MKKMSASKTYAQLVVELAELDEEIERARARERVDAIAAVHSLMDTYAIKHRDLVGRNGSRGSYVVKVLPARYRDPASGKEWSGRGNAPLWIRGKDRRQFVIARPPSTGKKTRAGMKKMSASKTYAQLVVELAELDEEIERARARERVDAIAAVHSLMDTYAIKHRDLVGRNGSRGSYVVKVLPARYRDPASGKEWSGRGNAPLWIRGKDRRQFVIARPPSTGKKTRAG

Secondary structure (DSSP, 8-state):
---------HHHHHHHHHHHHHHHHHHHHHHHHHHHHHHHHHHHHHT--GGGSBPGGG-SSB--PPPPPP-EE-TTT--EE-S-SSPPTTTTTS-GGGGB--------------/---------HHHHHHHHHHHHHHHHHHHHHHHHHHHHHHHHHHHHHT--GGGSBPGGG-SSB--PPPPPP-EE-TTT--EE-S-SSPPTTTTTS-GGGGB--------------

Radius of gyration: 28.54 Å; Cα contacts (8 Å, |Δi|>4): 203; chains: 2; bounding box: 50×94×52 Å

Solvent-accessible surface area (backbone atoms only — not comparable to full-atom values): 13990 Å² total; per-residue (Å²): 128,79,80,70,77,75,81,73,50,72,70,53,49,53,50,51,51,45,52,50,50,50,51,48,38,52,51,47,54,54,50,34,54,52,45,52,52,49,39,50,48,50,21,41,75,51,58,46,47,71,85,67,47,35,24,79,96,71,41,87,55,69,43,74,57,64,85,66,71,65,41,28,37,38,88,87,79,63,49,68,36,46,72,65,66,81,75,51,77,92,55,57,96,52,73,61,69,82,26,52,57,73,74,67,81,78,76,65,76,69,76,72,81,116,128,77,79,69,79,77,80,73,52,72,71,54,48,52,50,51,50,44,51,49,50,52,50,49,39,53,52,46,54,54,50,34,54,53,45,50,52,49,39,50,48,48,21,40,74,51,56,46,48,69,85,68,47,36,23,78,97,71,41,88,56,71,43,73,58,63,85,68,70,63,42,29,39,39,88,86,79,62,48,70,38,45,72,64,67,80,75,52,75,92,56,58,97,52,72,62,69,82,24,53,56,74,74,66,80,77,75,65,76,70,74,74,78,122

Organism: NCBI:txid488447

Foldseek 3Di:
DPPPPPPDDPVRVLVVVLVVLVVVLVVVVVVVVVVVVVVVVVCVVVVNDQCNCPDPPPDPDGHDDDDADFQFADPVPRDTHNSHDDDDPRCPPHRRSVTGDPPDPPPPPPPPPD/DPPPPPPDDPVRVLVVVLVVLVVVLVVVVVVVVVVVVVVVVVCVVVVNDQCNCPDPPPDPDGHDDDDADFQFADPVPRDTHNSHDDDDPRCPPHRRSVTGDPPDPCPPPPPPPD

InterPro domains:
  IPR027444 DNA-binding protein H-NS-like, C-terminal domain [PF00816] (68-101)

=== Feature glossary ===
A reading guide for the features in this record.

Start from the sequence.

  · This is the polypeptide sequence — one letter per residue, N-terminus first. Length ranges from a few dozen residues for small domains to over a thousand for large multi-domain proteins.

Fold it, and you get atomic coordinates and the backbone conformation that goes with them.

  · Structure coordinates are given as an mmCIF _atom_site loop: one row per atom with element, residue name, chain id, sequence number, and x/y/z position in Å. Only the four main-chain atoms per residue are included here; side chains are omitted to keep the record comp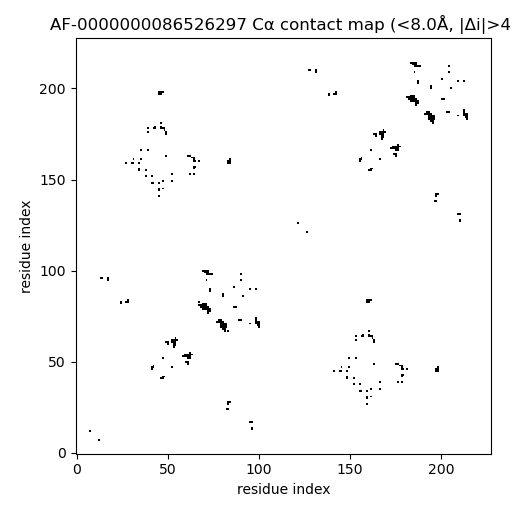act.

  · Backbone dihedral angles. Every residue except chain termini has a φ (preceding-C → N → Cα → C) and a ψ (N → Cα → C → next-N). They are reported in degrees following the IUPAC sign convention. Secondary structure is essentially a statement about which (φ, ψ) basin each residue occupies.

  · The SS8 string is DSSP's per-residue secondary-structure call. α-helix (H) means an i→i+4 H-bond ladder; β-strand (E) means the residue participates in a β-sheet; 3₁₀ (G) and π (I) are tighter and wider helices; T/S are turns/bends; '-' is loop.

  · SS3 is a coarse helix/strand/coil call (letters a/b/c) made by the P-SEA algorithm from inter-Cα distances and dihedrals. It is less detailed than DSSP but needs only Cα positions.

Summarize the fold with a handful of shape descriptors and a per-residue structural alphabet.

  · Radius of gyration (Rg) is the root-mean-square distance of Cα atoms from their centroid — a single number for overall size and compactness. A globular domain of N residues has Rg ≈ 2.2·N^0.38 Å; an extended or disordered chain has a much larger Rg. The Cα contact count is the number of residue pairs whose Cα atoms are within 8 Å and are more than four positions apart in sequence — a standard proxy for tertiary packing density. The bounding box is the smallest axis-aligned box enclosing all Cα atoms.

  · The Foldseek 3Di string encodes local tertiary geometry as a 20-letter alphabet — one character per residue — derived from the relative positions of nearby Cα atoms. Unlike the amino-acid sequence, 3Di is a direct function of the 3D structure, so two proteins with the same fold have similar 3Di strings even at low sequence identity.

  · Solvent-accessible surface area (SASA) is the area in Å² traced out by the centre of a 1.4 Å probe sphere (a water molecule) rolled over the protein's van der Waals surface (Shrake–Rupley / Lee–Richards construction). Buried residues have near-zero SASA; fully exposed residues can exceed 200 Å². The total SASA scales roughly with the number of surface residues.

Ask how reliable the model is.

  · pLDDT (predicted Local Distance Difference Test) is AlphaFold's per-residue confidence score, ranging from 0 to 100. Values above 90 indicate high confidence (typically well-packed cores); 70–90 is confident; 50–70 low confidence; below 50 usually means the region is disordered or the prediction is unreliable there. AlphaFold stores pLDDT in the mmCIF B-factor column.

  · B-factor (Debye–Waller factor) reflects atomic displacement in the crystal lattice. It is an experimental observable (units Å²), not a prediction; low values mean the atom is pinned down, high values mean it moves or is heterogeneous across the crystal.

  · Predicted Aligned Error (PAE) is an AlphaFold confidence matrix: entry (i, j) is the expected error in the position of residue j, in ångströms, when the prediction is superimposed on the true structure at residue i. Low PAE within a block of residues means that block is internally rigid and well-predicted; high PAE between two blocks means their relative placement is uncertain even if each block individually is confident.

Place it in context: what it resembles, what it is annotated as, and how it looks.

  · Nearest PDB neighbors are the top structural matches found by Foldseek when searching this structure against the entire Protein Data Bank. Each hit reports a TM-score (0 to 1; >0.5 almost always implies the same fold) and an E-value. These are *structural* homologs — they may share no detectable sequence similarity.

  · Functional annotations link the protein to curated databases. InterPro entries identify conserved domains and families by matching the sequence against member-database signatures (Pfam, PROSITE, CDD, …). Gene Ontology (GO) terms describe molecular function, biological process, and cellular component in a controlled vocabulary. CATH places the structure in a hierarchical fold classification (Class/Architecture/Topology/Homologous-superfamily). The organism is the source species.

  · Three diagnostic plots accompany the record. The Cα contact map visualizes the tertiary structure as a 2D adjacency matrix (8 Å cutoff, sequence-local contacts suppressed). The Ramachandran plot shows the distribution of backbone (φ, ψ) torsions, with points in the α and β basins reflecting secondary structure content. The PAE plot shows AlphaFold's inter-residue confidence as a color matrix.

  · Six rendered views show the 3D structure from the faces of a cube — i.e. along ±x, ±y, ±z. Rendering representation is drawn randomly per protein from cartoon (secondary-structure ribbons), sticks (backbone bonds), or molecular surface; coloring is either N→C rainbow (blue at the N-terminus through red at the C-terminus) or one color per chain.